Protein AF-0000000087147270 (afdb_homodimer)

Organism: NCBI:txid1816183

Sequence (218 aa):
MTDPDDALYERHAEFCKMFSNPKRLRILHLLKDGEYSVGEISDETGVSQPTVSQHLRKMRDQGVVTKRGAGLNNYYSIADERIIEGMNTMRDVLLDQMADDAAVSEQNGMTDPDDALYERHAEFCKMFSNPKRLRILHLLKDGEYSVGEISDETGVSQPTVSQHLRKMRDQGVVTKRGAGLNNYYSIADERIIEGMNTMRDVLLDQMADDAAVSEQNG

Secondary structure (DSSP, 8-state):
---THHHHHHHHHHHHHTTS-HHHHHHHHHHTT--EEHHHHHHHH---HHHHHHHHHHHHHTTSEEEEEETTEEEEEES-HHHHHHHHHHHHHHHHHHHHHHHHHHHH-/---THHHHHHHHHHHHHTTS-HHHHHHHHHHTT--EEHHHHHHHH---HHHHHHHHHHHHHTTSEEEEEETTEEEEEES-HHHHHHHHHHHHHHHHHHHHHHHHHHHH-

Foldseek 3Di:
DCPPVNVVVVLVVVLCVLCVDPLSVLLQVVQLVHKDFLVRSCVVRVPDSVVSVVSQVVCVVSQQKDWDDDVVTIIIHGRDVVSVVVSVVVVVVVVVVVVVVVVVVVVVD/DCPPVNVVVVLVVVLCVLCVDPLSVLLQVVQLVHKDFLVRSCVVRVPDSVVSVVSQVVCVVSQQKDWDDDVVTIIIHGRDVVSVVVSVVVVVVVVVVVVVVVVVVVVVD

Radius of gyration: 19.33 Å; Cα contacts (8 Å, |Δi|>4): 263; chains: 2; bounding box: 58×63×36 Å

InterPro domains:
  IPR001845 HTH ArsR-type DNA-binding domain [PF01022] (21-67)
  IPR001845 HTH ArsR-type DNA-binding domain [PR00778] (16-31)
  IPR001845 HTH ArsR-type DNA-binding domain [PR00778] (48-63)
  IPR001845 HTH ArsR-type DNA-binding domain [PR00778] (63-78)
  IPR001845 HTH ArsR-type DNA-binding domain [PS50987] (4-98)
  IPR001845 HTH ArsR-type DNA-binding domain [SM00418] (14-92)
  IPR011991 ArsR-like helix-turn-helix domain [cd00090] (17-92)
  IPR036388 Winged helix-like DNA-binding domain superfamily [G3DSA:1.10.10.10] (1-105)
  IPR036390 Winged helix DNA-binding domain superfamily [SSF46785] (8-104)
  IPR051081 HTH-type Metal-responsive Transcriptional Regulators [PTHR33154] (10-100)

Structure (mmCIF, N/CA/C/O backbone):
data_AF-0000000087147270-model_v1
#
loop_
_entity.id
_entity.type
_entity.pdbx_description
1 polymer 'ArsR family transcriptional regulator'
#
loop_
_atom_site.group_PDB
_atom_site.id
_atom_site.type_symbol
_atom_site.label_atom_id
_atom_site.label_alt_id
_atom_site.label_comp_id
_atom_site.label_asym_id
_atom_site.label_entity_id
_atom_site.label_seq_id
_atom_site.pdbx_PDB_ins_code
_atom_site.Cartn_x
_atom_site.Cartn_y
_atom_site.Cartn_z
_atom_site.occupancy
_atom_site.B_iso_or_equiv
_atom_site.auth_seq_id
_atom_site.auth_comp_id
_atom_site.auth_asym_id
_atom_site.auth_atom_id
_atom_site.pdbx_PDB_model_num
ATOM 1 N N . MET A 1 1 ? 24.797 13.461 1.926 1 34.78 1 MET A N 1
ATOM 2 C CA . MET A 1 1 ? 24.922 12.086 2.41 1 34.78 1 MET A CA 1
ATOM 3 C C . MET A 1 1 ? 23.578 11.359 2.322 1 34.78 1 MET A C 1
ATOM 5 O O . MET A 1 1 ? 22.578 11.82 2.879 1 34.78 1 MET A O 1
ATOM 9 N N . THR A 1 2 ? 23.203 10.672 1.289 1 45.47 2 THR A N 1
ATOM 10 C CA . THR A 1 2 ? 21.922 10.023 1.028 1 45.47 2 THR A CA 1
ATOM 11 C C . THR A 1 2 ? 21.5 9.164 2.215 1 45.47 2 THR A C 1
ATOM 13 O O . THR A 1 2 ? 22.266 8.305 2.662 1 45.47 2 THR A O 1
ATOM 16 N N . ASP A 1 3 ? 20.734 9.68 3.129 1 55.44 3 ASP A N 1
ATOM 17 C CA . ASP A 1 3 ? 20.297 8.992 4.344 1 55.44 3 ASP A CA 1
ATOM 18 C C . ASP A 1 3 ? 19.969 7.527 4.055 1 55.44 3 ASP A C 1
ATOM 20 O O . ASP A 1 3 ? 19.25 7.227 3.094 1 55.44 3 ASP A O 1
ATOM 24 N N . PRO A 1 4 ? 20.906 6.547 4.457 1 57.75 4 PRO A N 1
ATOM 25 C CA . PRO A 1 4 ? 20.656 5.117 4.301 1 57.75 4 PRO A CA 1
ATOM 26 C C . PRO A 1 4 ? 19.156 4.781 4.328 1 57.75 4 PRO A C 1
ATOM 28 O O . PRO A 1 4 ? 18.734 3.799 3.717 1 57.75 4 PRO A O 1
ATOM 31 N N . ASP A 1 5 ? 18.438 5.688 4.789 1 79.62 5 ASP A N 1
ATOM 32 C CA . ASP A 1 5 ? 16.984 5.531 4.895 1 79.62 5 ASP A CA 1
ATOM 33 C C . ASP A 1 5 ? 16.312 5.797 3.553 1 79.62 5 ASP A C 1
ATOM 35 O O . ASP A 1 5 ? 15.273 5.203 3.25 1 79.62 5 ASP A O 1
ATOM 39 N N . ASP A 1 6 ? 17.188 6.328 2.639 1 86.62 6 ASP A N 1
ATOM 40 C CA . ASP A 1 6 ? 16.578 6.684 1.359 1 86.62 6 ASP A CA 1
ATOM 41 C C . ASP A 1 6 ? 16.359 5.445 0.492 1 86.62 6 ASP A C 1
ATOM 43 O O . ASP A 1 6 ? 15.305 5.289 -0.123 1 86.62 6 ASP A O 1
ATOM 47 N N . ALA A 1 7 ? 17.375 4.598 0.453 1 90 7 ALA A N 1
ATOM 48 C CA . ALA A 1 7 ? 17.266 3.369 -0.328 1 90 7 ALA A CA 1
ATOM 49 C C . ALA A 1 7 ? 16.109 2.506 0.178 1 90 7 ALA A C 1
ATOM 51 O O . ALA A 1 7 ? 15.406 1.864 -0.612 1 90 7 ALA A O 1
ATOM 52 N N . LEU A 1 8 ? 15.961 2.492 1.42 1 92.81 8 LEU A N 1
ATOM 53 C CA . LEU A 1 8 ? 14.875 1.709 2.004 1 92.81 8 LEU A CA 1
ATOM 54 C C . LEU A 1 8 ? 13.516 2.275 1.602 1 92.81 8 LEU A C 1
ATOM 56 O O . LEU A 1 8 ? 12.602 1.521 1.271 1 92.81 8 LEU A O 1
ATOM 60 N N . TYR A 1 9 ? 13.43 3.598 1.574 1 94.44 9 TYR A N 1
ATOM 61 C CA . TYR A 1 9 ? 12.172 4.203 1.169 1 94.44 9 TYR A CA 1
ATOM 62 C C . TYR A 1 9 ? 11.875 3.922 -0.301 1 94.44 9 TYR A C 1
ATOM 64 O O . TYR A 1 9 ? 10.719 3.764 -0.691 1 94.44 9 TYR A O 1
ATOM 72 N N . GLU A 1 10 ? 12.922 3.893 -1.074 1 95.31 10 GLU A N 1
ATOM 73 C CA . GLU A 1 10 ? 12.75 3.57 -2.488 1 95.31 10 GLU A CA 1
ATOM 74 C C . GLU A 1 10 ? 12.219 2.152 -2.67 1 95.31 10 GLU A C 1
ATOM 76 O O . GLU A 1 10 ? 11.266 1.932 -3.426 1 95.31 10 GLU A O 1
ATOM 81 N N . ARG A 1 11 ? 12.773 1.255 -1.992 1 94.62 11 ARG A N 1
ATOM 82 C CA . ARG A 1 11 ? 12.336 -0.134 -2.082 1 94.62 11 ARG A CA 1
ATOM 83 C C . ARG A 1 11 ? 10.93 -0.302 -1.508 1 94.62 11 ARG A C 1
ATOM 85 O O . ARG A 1 11 ? 10.125 -1.062 -2.045 1 94.62 11 ARG A O 1
ATOM 92 N N . HIS A 1 12 ? 10.75 0.381 -0.418 1 96 12 HIS A N 1
ATOM 93 C CA . HIS A 1 12 ? 9.43 0.349 0.196 1 96 12 HIS A CA 1
ATOM 94 C C . HIS A 1 12 ? 8.359 0.861 -0.766 1 96 12 HIS A C 1
ATOM 96 O O . HIS A 1 12 ? 7.297 0.252 -0.901 1 96 12 HIS A O 1
ATOM 102 N N . ALA A 1 13 ? 8.633 1.947 -1.437 1 96.75 13 ALA A N 1
ATOM 103 C CA . ALA A 1 13 ? 7.699 2.516 -2.402 1 96.75 13 ALA A CA 1
ATOM 104 C C . ALA A 1 13 ? 7.445 1.55 -3.555 1 96.75 13 ALA A C 1
ATOM 106 O O . ALA A 1 13 ? 6.301 1.369 -3.98 1 96.75 13 ALA A O 1
ATOM 107 N N . GLU A 1 14 ? 8.492 0.955 -4.02 1 95.88 14 GLU A N 1
ATOM 108 C CA . GLU A 1 14 ? 8.367 -0.019 -5.098 1 95.88 14 GLU A CA 1
ATOM 109 C C . GLU A 1 14 ? 7.512 -1.209 -4.668 1 95.88 14 GLU A C 1
ATOM 111 O O . GLU A 1 14 ? 6.68 -1.693 -5.438 1 95.88 14 GLU A O 1
ATOM 116 N N . PHE A 1 15 ? 7.738 -1.657 -3.475 1 96.5 15 PHE A N 1
ATOM 117 C CA . PHE A 1 15 ? 6.949 -2.746 -2.912 1 96.5 15 PHE A CA 1
ATOM 118 C C . PHE A 1 15 ? 5.48 -2.359 -2.822 1 96.5 15 PHE A C 1
ATOM 120 O O . PHE A 1 15 ? 4.602 -3.135 -3.209 1 96.5 15 PHE A O 1
ATOM 127 N N . CYS A 1 16 ? 5.203 -1.157 -2.412 1 96.19 16 CYS A N 1
ATOM 128 C CA . CYS A 1 16 ? 3.834 -0.683 -2.246 1 96.19 16 CYS A CA 1
ATOM 129 C C . CYS A 1 16 ? 3.141 -0.532 -3.594 1 96.19 16 CYS A C 1
ATOM 131 O O . CYS A 1 16 ? 1.921 -0.677 -3.689 1 96.19 16 CYS A O 1
ATOM 133 N N . LYS A 1 17 ? 3.859 -0.322 -4.664 1 95.94 17 LYS A N 1
ATOM 134 C CA . LYS A 1 17 ? 3.285 -0.22 -6.004 1 95.94 17 LYS A CA 1
ATOM 135 C C . LYS A 1 17 ? 2.564 -1.509 -6.391 1 95.94 17 LYS A C 1
ATOM 137 O O . LYS A 1 17 ? 1.644 -1.488 -7.211 1 95.94 17 LYS A O 1
ATOM 142 N N . MET A 1 18 ? 2.928 -2.547 -5.805 1 96.12 18 MET A N 1
ATOM 143 C CA . MET A 1 18 ? 2.324 -3.838 -6.121 1 96.12 18 MET A CA 1
ATOM 144 C C . MET A 1 18 ? 0.851 -3.861 -5.727 1 96.12 18 MET A C 1
ATOM 146 O O . MET A 1 18 ? 0.089 -4.703 -6.207 1 96.12 18 MET A O 1
ATOM 150 N N . PHE A 1 19 ? 0.438 -2.893 -4.969 1 96.38 19 PHE A N 1
ATOM 151 C CA . PHE A 1 19 ? -0.922 -2.898 -4.441 1 96.38 19 PHE A CA 1
ATOM 152 C C . PHE A 1 19 ? -1.739 -1.76 -5.043 1 96.38 19 PHE A C 1
ATOM 154 O O . PHE A 1 19 ? -2.822 -1.438 -4.547 1 96.38 19 PHE A O 1
ATOM 161 N N . SER A 1 20 ? -1.21 -1.143 -6.086 1 97.06 20 SER A N 1
ATOM 162 C CA . SER A 1 20 ? -1.834 0.047 -6.652 1 97.06 20 SER A CA 1
ATOM 163 C C . SER A 1 20 ? -2.574 -0.282 -7.945 1 97.06 20 SER A C 1
ATOM 165 O O . SER A 1 20 ? -2.789 0.595 -8.789 1 97.06 20 SER A O 1
ATOM 167 N N . ASN A 1 21 ? -2.887 -1.502 -8.172 1 96.81 21 ASN A N 1
ATOM 168 C CA . ASN A 1 21 ? -3.615 -1.978 -9.336 1 96.81 21 ASN A CA 1
ATOM 169 C C . ASN A 1 21 ? -4.852 -2.781 -8.945 1 96.81 21 ASN A C 1
ATOM 171 O O . ASN A 1 21 ? -4.746 -3.756 -8.195 1 96.81 21 ASN A O 1
ATOM 175 N N . PRO A 1 22 ? -6.039 -2.326 -9.523 1 96.62 22 PRO A N 1
ATOM 176 C CA . PRO A 1 22 ? -7.27 -2.98 -9.078 1 96.62 22 PRO A CA 1
ATOM 177 C C . PRO A 1 22 ? -7.324 -4.457 -9.469 1 96.62 22 PRO A C 1
ATOM 179 O O . PRO A 1 22 ? -7.84 -5.277 -8.703 1 96.62 22 PRO A O 1
ATOM 182 N N . LYS A 1 23 ? -6.836 -4.805 -10.578 1 96.12 23 LYS A N 1
ATOM 183 C CA . LYS A 1 23 ? -6.836 -6.203 -10.992 1 96.12 23 LYS A CA 1
ATOM 184 C C . LYS A 1 23 ? -5.902 -7.035 -10.117 1 96.12 23 LYS A C 1
ATOM 186 O O . LYS A 1 23 ? -6.234 -8.164 -9.742 1 96.12 23 LYS A O 1
ATOM 191 N N . ARG A 1 24 ? -4.781 -6.492 -9.789 1 96.69 24 ARG A N 1
ATOM 192 C CA . ARG A 1 24 ? -3.848 -7.176 -8.906 1 96.69 24 ARG A CA 1
ATOM 193 C C . ARG A 1 24 ? -4.449 -7.363 -7.516 1 96.69 24 ARG A C 1
ATOM 195 O O . ARG A 1 24 ? -4.277 -8.414 -6.891 1 96.69 24 ARG A O 1
ATOM 202 N N . LEU A 1 25 ? -5.109 -6.336 -7.066 1 96.12 25 LEU A N 1
ATOM 203 C CA . LEU A 1 25 ? -5.762 -6.434 -5.766 1 96.12 25 LEU A CA 1
ATOM 204 C C . LEU A 1 25 ? -6.828 -7.523 -5.773 1 96.12 25 LEU A C 1
ATOM 206 O O . LEU A 1 25 ? -6.992 -8.242 -4.785 1 96.12 25 LEU A O 1
ATOM 210 N N . ARG A 1 26 ? -7.516 -7.637 -6.848 1 95.38 26 ARG A N 1
ATOM 211 C CA . ARG A 1 26 ? -8.523 -8.68 -6.988 1 95.38 26 ARG A CA 1
ATOM 212 C C . ARG A 1 26 ? -7.887 -10.07 -6.938 1 95.38 26 ARG A C 1
ATOM 214 O O . ARG A 1 26 ? -8.391 -10.969 -6.262 1 95.38 26 ARG A O 1
ATOM 221 N N . ILE A 1 27 ? -6.824 -10.203 -7.613 1 97.06 27 ILE A N 1
ATOM 222 C CA . ILE A 1 27 ? -6.086 -11.461 -7.629 1 97.06 27 ILE A CA 1
ATOM 223 C C . ILE A 1 27 ? -5.609 -11.797 -6.219 1 97.06 27 ILE A C 1
ATOM 225 O O . ILE A 1 27 ? -5.781 -12.93 -5.75 1 97.06 27 ILE A O 1
ATOM 229 N N . LEU A 1 28 ? -5.078 -10.852 -5.516 1 96.81 28 LEU A N 1
ATOM 230 C CA . LEU A 1 28 ? -4.566 -11.062 -4.168 1 96.81 28 LEU A CA 1
ATOM 231 C C . LEU A 1 28 ? -5.695 -11.414 -3.207 1 96.81 28 LEU A C 1
ATOM 233 O O . LEU A 1 28 ? -5.504 -12.219 -2.291 1 96.81 28 LEU A O 1
ATOM 237 N N . HIS A 1 29 ? -6.77 -10.773 -3.406 1 95 29 HIS A N 1
ATOM 238 C CA . HIS A 1 29 ? -7.926 -11.086 -2.578 1 95 29 HIS A CA 1
ATOM 239 C C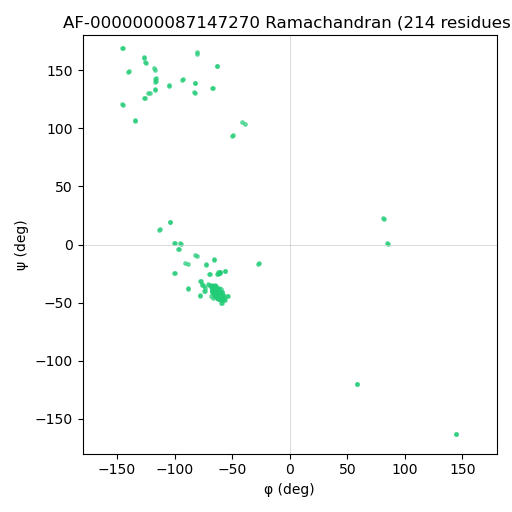 . HIS A 1 29 ? -8.312 -12.555 -2.709 1 95 29 HIS A C 1
ATOM 241 O O . HIS A 1 29 ? -8.648 -13.203 -1.715 1 95 29 HIS A O 1
ATOM 247 N N . LEU A 1 30 ? -8.305 -13.039 -3.887 1 96.25 30 LEU A N 1
ATOM 248 C CA . LEU A 1 30 ? -8.602 -14.453 -4.117 1 96.25 30 LEU A CA 1
ATOM 249 C C . LEU A 1 30 ? -7.57 -15.344 -3.441 1 96.25 30 LEU A C 1
ATOM 251 O O . LEU A 1 30 ? -7.922 -16.328 -2.799 1 96.25 30 LEU A O 1
ATOM 255 N N . LEU A 1 31 ? -6.344 -15.008 -3.49 1 97.5 31 LEU A N 1
ATOM 256 C CA . LEU A 1 31 ? -5.242 -15.836 -3.012 1 97.5 31 LEU A CA 1
ATOM 257 C C . LEU A 1 31 ? -5.219 -15.883 -1.487 1 97.5 31 LEU A C 1
ATOM 259 O O . LEU A 1 31 ? -4.543 -16.719 -0.897 1 97.5 31 LEU A O 1
ATOM 263 N N . LYS A 1 32 ? -5.906 -14.953 -0.852 1 95.25 32 LYS A N 1
ATOM 264 C CA . LYS A 1 32 ? -6.035 -15.016 0.602 1 95.25 32 LYS A CA 1
ATOM 265 C C . LYS A 1 32 ? -6.633 -16.34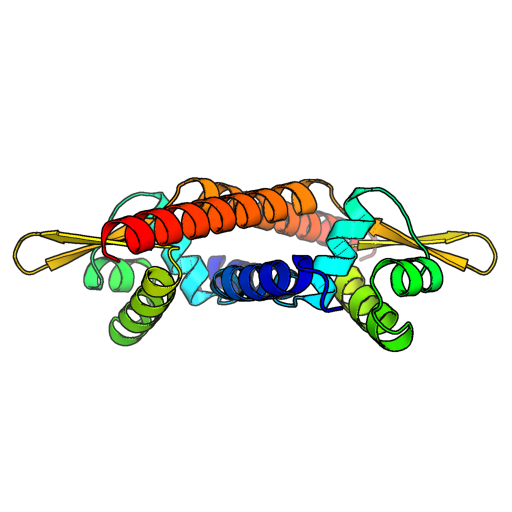4 1.044 1 95.25 32 LYS A C 1
ATOM 267 O O . LYS A 1 32 ? -6.375 -16.812 2.156 1 95.25 32 LYS A O 1
ATOM 272 N N . ASP A 1 33 ? -7.312 -16.969 0.182 1 94.81 33 ASP A N 1
ATOM 273 C CA . ASP A 1 33 ? -8.078 -18.156 0.524 1 94.81 33 ASP A CA 1
ATOM 274 C C . ASP A 1 33 ? -7.297 -19.422 0.197 1 94.81 33 ASP A C 1
ATOM 276 O O . ASP A 1 33 ? -7.781 -20.531 0.434 1 94.81 33 ASP A O 1
ATOM 280 N N . GLY A 1 34 ? -6.129 -19.297 -0.39 1 96.12 34 GLY A N 1
ATOM 281 C CA . GLY A 1 34 ? -5.32 -20.453 -0.704 1 96.12 34 GLY A CA 1
ATOM 282 C C . GLY A 1 34 ? -4.547 -20.312 -2 1 96.12 34 GLY A C 1
ATOM 283 O O . GLY A 1 34 ? -4.289 -19.203 -2.457 1 96.12 34 GLY A O 1
ATOM 284 N N . GLU A 1 35 ? -4.086 -21.484 -2.502 1 97.56 35 GLU A N 1
ATOM 285 C CA . GLU A 1 35 ? -3.307 -21.5 -3.734 1 97.56 35 GLU A CA 1
ATOM 286 C C . GLU A 1 35 ? -4.199 -21.734 -4.949 1 97.56 35 GLU A C 1
ATOM 288 O O . GLU A 1 35 ? -5.168 -22.5 -4.883 1 97.56 35 GLU A O 1
ATOM 293 N N . TYR A 1 36 ? -3.896 -21.062 -6.027 1 98.12 36 TYR A N 1
ATOM 294 C CA . TYR A 1 36 ? -4.641 -21.188 -7.277 1 98.12 36 TYR A CA 1
ATOM 295 C C . TYR A 1 36 ? -3.701 -21.188 -8.477 1 98.12 36 TYR A C 1
ATOM 297 O O . TYR A 1 36 ? -2.629 -20.578 -8.43 1 98.12 36 TYR A O 1
ATOM 305 N N . SER A 1 37 ? -4.168 -21.938 -9.531 1 98 37 SER A N 1
ATOM 306 C CA . SER A 1 37 ? -3.441 -21.875 -10.797 1 98 37 SER A CA 1
ATOM 307 C C . SER A 1 37 ? -3.822 -20.625 -11.594 1 98 37 SER A C 1
ATOM 309 O O . SER A 1 37 ? -4.816 -19.969 -11.281 1 98 37 SER A O 1
ATOM 311 N N . VAL A 1 38 ? -2.959 -20.328 -12.594 1 97.88 38 VAL A N 1
ATOM 312 C CA . VAL A 1 38 ? -3.238 -19.188 -13.453 1 97.88 38 VAL A CA 1
ATOM 313 C C . VAL A 1 38 ? -4.645 -19.312 -14.047 1 97.88 38 VAL A C 1
ATOM 315 O O . VAL A 1 38 ? -5.406 -18.344 -14.055 1 97.88 38 VAL A O 1
ATOM 318 N N . GLY A 1 39 ? -4.973 -20.5 -14.508 1 97.44 39 GLY A N 1
ATOM 319 C CA . GLY A 1 39 ? -6.293 -20.734 -15.07 1 97.44 39 GLY A CA 1
ATOM 320 C C . GLY A 1 39 ? -7.418 -20.531 -14.07 1 97.44 39 GLY A C 1
ATOM 321 O O . GLY A 1 39 ? -8.43 -19.906 -14.391 1 97.44 39 GLY A O 1
ATOM 322 N N . GLU A 1 40 ? -7.301 -21.047 -12.867 1 97.81 40 GLU A N 1
ATOM 323 C CA . GLU A 1 40 ? -8.289 -20.875 -11.812 1 97.81 40 GLU A CA 1
ATOM 324 C C . GLU A 1 40 ? -8.453 -19.406 -11.43 1 97.81 40 GLU A C 1
ATOM 326 O O . GLU A 1 40 ? -9.57 -18.922 -11.227 1 97.81 40 GLU A O 1
ATOM 331 N N . ILE A 1 41 ? -7.348 -18.688 -11.312 1 98.06 41 ILE A N 1
ATOM 332 C CA . ILE A 1 41 ? -7.383 -17.266 -10.984 1 98.06 41 ILE A CA 1
ATOM 333 C C . ILE A 1 41 ? -8.148 -16.516 -12.062 1 98.06 41 ILE A C 1
ATOM 335 O O . ILE A 1 41 ? -9.008 -15.68 -11.758 1 98.06 41 ILE A O 1
ATOM 339 N N . SER A 1 42 ? -7.816 -16.828 -13.297 1 97.94 42 SER A N 1
ATOM 340 C CA . SER A 1 42 ? -8.5 -16.172 -14.406 1 97.94 42 SER A CA 1
ATOM 341 C C . SER A 1 42 ? -10.008 -16.406 -14.344 1 97.94 42 SER A C 1
ATOM 343 O O . SER A 1 42 ? -10.797 -15.461 -14.445 1 97.94 42 SER A O 1
ATOM 345 N N . ASP A 1 43 ? -10.453 -17.594 -14.109 1 97.38 43 ASP A N 1
ATOM 346 C CA . ASP A 1 43 ? -11.867 -17.969 -14.047 1 97.38 43 ASP A CA 1
ATOM 347 C C . ASP A 1 43 ? -12.57 -17.25 -12.898 1 97.38 43 ASP A C 1
ATOM 349 O O . ASP A 1 43 ? -13.672 -16.734 -13.062 1 97.38 43 ASP A O 1
ATOM 353 N N . GLU A 1 44 ? -11.906 -17.219 -11.773 1 96.19 44 GLU A N 1
ATOM 354 C CA . GLU A 1 44 ? -12.531 -16.688 -10.562 1 96.19 44 GLU A CA 1
ATOM 355 C C . GLU A 1 44 ? -12.57 -15.172 -10.57 1 96.19 44 GLU A C 1
ATOM 357 O O . GLU A 1 44 ? -13.469 -14.562 -9.977 1 96.19 44 GLU A O 1
ATOM 362 N N . THR A 1 45 ? -11.625 -14.508 -11.172 1 95.31 45 THR A N 1
ATOM 363 C CA . THR A 1 45 ? -11.516 -13.055 -11.094 1 95.31 45 THR A CA 1
ATOM 364 C C . THR A 1 45 ? -12.086 -12.398 -12.352 1 95.31 45 THR A C 1
ATOM 366 O O . THR A 1 45 ? -12.367 -11.195 -12.359 1 95.31 45 THR A O 1
ATOM 369 N N . GLY A 1 46 ? -12.117 -13.117 -13.445 1 94.88 46 GLY A N 1
ATOM 370 C CA . GLY A 1 46 ? -12.539 -12.562 -14.719 1 94.88 46 GLY A CA 1
ATOM 371 C C . GLY A 1 46 ? -11.422 -11.859 -15.461 1 94.88 46 GLY A C 1
ATOM 372 O O . GLY A 1 46 ? -11.641 -11.281 -16.531 1 94.88 46 GLY A O 1
ATOM 373 N N . VAL A 1 47 ? -10.266 -11.844 -14.93 1 95.94 47 VAL A N 1
ATOM 374 C CA . VAL A 1 47 ? -9.094 -11.281 -15.586 1 95.94 47 VAL A CA 1
ATOM 375 C C . VAL A 1 47 ? -8.5 -12.312 -16.547 1 95.94 47 VAL A C 1
ATOM 377 O O . VAL A 1 47 ? -8.438 -13.508 -16.219 1 95.94 47 VAL A O 1
ATOM 380 N N . SER A 1 48 ? -8.086 -11.898 -17.703 1 97.44 48 SER A N 1
ATOM 381 C CA . SER A 1 48 ? -7.574 -12.828 -18.703 1 97.44 48 SER A CA 1
ATOM 382 C C . SER A 1 48 ? -6.309 -13.523 -18.203 1 97.44 48 SER A C 1
ATOM 384 O O . SER A 1 48 ? -5.555 -12.969 -17.406 1 97.44 48 SER A O 1
ATOM 386 N N . GLN A 1 49 ? -6.043 -14.75 -18.734 1 97.81 49 GLN A N 1
ATOM 387 C CA . GLN A 1 49 ? -4.898 -15.547 -18.297 1 97.81 49 GLN A CA 1
ATOM 388 C C . GLN A 1 49 ? -3.586 -14.836 -18.609 1 97.81 49 GLN A C 1
ATOM 390 O O . GLN A 1 49 ? -2.674 -14.812 -17.781 1 97.81 49 GLN A O 1
ATOM 395 N N . PRO A 1 50 ? -3.451 -14.258 -19.797 1 98.06 50 PRO A N 1
ATOM 396 C CA . PRO A 1 50 ? -2.197 -13.539 -20.047 1 98.06 50 PRO A CA 1
ATOM 397 C C . PRO A 1 50 ? -1.955 -12.414 -19.031 1 98.06 50 PRO A C 1
ATOM 399 O O . PRO A 1 50 ? -0.826 -12.227 -18.578 1 98.06 50 PRO A O 1
ATOM 402 N N . THR A 1 51 ? -2.979 -11.68 -18.672 1 97.81 51 THR A N 1
ATOM 403 C CA . THR A 1 51 ? -2.875 -10.586 -17.719 1 97.81 51 THR A CA 1
ATOM 404 C C . THR A 1 51 ? -2.566 -11.125 -16.312 1 97.81 51 THR A C 1
ATOM 406 O O . THR A 1 51 ? -1.714 -10.586 -15.609 1 97.81 51 THR A O 1
ATOM 409 N N . VAL A 1 52 ? -3.27 -12.156 -15.961 1 98.19 52 VAL A N 1
ATOM 410 C CA . VAL A 1 52 ? -3.01 -12.805 -14.688 1 98.19 52 VAL A CA 1
ATOM 411 C C . VAL A 1 52 ? -1.549 -13.242 -14.617 1 98.19 52 VAL A C 1
ATOM 413 O O . VAL A 1 52 ? -0.864 -12.984 -13.625 1 98.19 52 VAL A O 1
ATOM 416 N N . SER A 1 53 ? -1.099 -13.852 -15.633 1 98 53 SER A N 1
ATOM 417 C CA . SER A 1 53 ? 0.274 -14.352 -15.664 1 98 53 SER A CA 1
ATOM 418 C C . SER A 1 53 ? 1.275 -13.211 -15.508 1 98 53 SER A C 1
ATOM 420 O O . SER A 1 53 ? 2.256 -13.336 -14.766 1 98 53 SER A O 1
ATOM 422 N N . GLN A 1 54 ? 1.034 -12.172 -16.188 1 98.06 54 GLN A N 1
ATOM 423 C CA . GLN A 1 54 ? 1.914 -11.016 -16.109 1 98.06 54 GLN A CA 1
ATOM 424 C C . GLN A 1 54 ? 1.956 -10.445 -14.695 1 98.06 54 GLN A C 1
ATOM 426 O O . GLN A 1 54 ? 3.031 -10.164 -14.164 1 98.06 54 GLN A O 1
ATOM 431 N N . HIS A 1 55 ? 0.811 -10.289 -14.109 1 98.38 55 HIS A N 1
ATOM 432 C CA . HIS A 1 55 ? 0.743 -9.75 -12.758 1 98.38 55 HIS A CA 1
ATOM 433 C C . HIS A 1 55 ? 1.398 -10.695 -11.758 1 98.38 55 HIS A C 1
ATOM 435 O O . HIS A 1 55 ? 2.117 -10.258 -10.859 1 98.38 55 HIS A O 1
ATOM 441 N N . LEU A 1 56 ? 1.161 -11.961 -11.938 1 98.38 56 LEU A N 1
ATOM 442 C CA . LEU A 1 56 ? 1.748 -12.945 -11.031 1 98.38 56 LEU A CA 1
ATOM 443 C C . LEU A 1 56 ? 3.27 -12.938 -11.133 1 98.38 56 LEU A C 1
ATOM 445 O O . LEU A 1 56 ? 3.963 -13.07 -10.125 1 98.38 56 LEU A O 1
ATOM 449 N N . ARG A 1 57 ? 3.721 -12.852 -12.328 1 98 57 ARG A N 1
ATOM 450 C CA . ARG A 1 57 ? 5.168 -12.781 -12.5 1 98 57 ARG A CA 1
ATOM 451 C C . ARG A 1 57 ? 5.75 -11.578 -11.773 1 98 57 ARG A C 1
ATOM 453 O O . ARG A 1 57 ? 6.719 -11.703 -11.023 1 98 57 ARG A O 1
ATOM 460 N N . LYS A 1 58 ? 5.215 -10.422 -11.961 1 97.62 58 LYS A N 1
ATOM 461 C CA . LYS A 1 58 ? 5.68 -9.195 -11.32 1 97.62 58 LYS A CA 1
ATOM 462 C C . LYS A 1 58 ? 5.602 -9.305 -9.797 1 97.62 58 LYS A C 1
ATOM 464 O O . LYS A 1 58 ? 6.539 -8.93 -9.094 1 97.62 58 LYS A O 1
ATOM 469 N N . MET A 1 59 ? 4.496 -9.844 -9.312 1 98.06 59 MET A N 1
ATOM 470 C CA . MET A 1 59 ? 4.285 -9.977 -7.875 1 98.06 59 MET A CA 1
ATOM 471 C C . MET A 1 59 ? 5.238 -11 -7.277 1 98.06 59 MET A C 1
ATOM 473 O O . MET A 1 59 ? 5.699 -10.844 -6.145 1 98.06 59 MET A O 1
ATOM 477 N N . ARG A 1 60 ? 5.496 -12.031 -8.039 1 97.69 60 ARG A N 1
ATOM 478 C CA . ARG A 1 60 ? 6.453 -13.031 -7.574 1 97.69 60 ARG A CA 1
ATOM 479 C C . ARG A 1 60 ? 7.859 -12.445 -7.484 1 97.69 60 ARG A C 1
ATOM 481 O O . ARG A 1 60 ? 8.562 -12.656 -6.492 1 97.69 60 ARG A O 1
ATOM 488 N N . ASP A 1 61 ? 8.219 -11.648 -8.492 1 96.38 61 ASP A N 1
ATOM 489 C CA . ASP A 1 61 ? 9.539 -11.023 -8.531 1 96.38 61 ASP A CA 1
ATOM 490 C C . ASP A 1 61 ? 9.727 -10.07 -7.352 1 96.38 61 ASP A C 1
ATOM 492 O O . ASP A 1 61 ? 10.852 -9.875 -6.879 1 96.38 61 ASP A O 1
ATOM 496 N N . GLN A 1 62 ? 8.625 -9.57 -6.832 1 96.25 62 GLN A N 1
ATOM 497 C CA . GLN A 1 62 ? 8.688 -8.617 -5.727 1 96.25 62 GLN A CA 1
ATOM 498 C C . GLN A 1 62 ? 8.406 -9.305 -4.395 1 96.25 62 GLN A C 1
ATOM 500 O O . GLN A 1 62 ? 8.281 -8.641 -3.361 1 96.25 62 GLN A O 1
ATOM 505 N N . GLY A 1 63 ? 8.195 -10.547 -4.426 1 96.56 63 GLY A N 1
ATOM 506 C CA . GLY A 1 63 ? 8.047 -11.312 -3.197 1 96.56 63 GLY A CA 1
ATOM 507 C C . GLY A 1 63 ? 6.656 -11.227 -2.605 1 96.56 63 GLY A C 1
ATOM 508 O O . GLY A 1 63 ? 6.465 -11.461 -1.41 1 96.56 63 GLY A O 1
ATOM 509 N N . VAL A 1 64 ? 5.68 -10.914 -3.35 1 98 64 VAL A N 1
ATOM 510 C CA . VAL A 1 64 ? 4.309 -10.773 -2.875 1 98 64 VAL A CA 1
ATOM 511 C C . VAL A 1 64 ? 3.6 -12.125 -2.938 1 98 64 VAL A C 1
ATOM 513 O O . VAL A 1 64 ? 2.816 -12.469 -2.047 1 98 64 VAL A O 1
ATOM 516 N N . VAL A 1 65 ? 3.896 -12.883 -3.975 1 98.5 65 VAL A N 1
ATOM 517 C CA . VAL A 1 65 ? 3.352 -14.227 -4.105 1 98.5 65 VAL A CA 1
ATOM 518 C C . VAL A 1 65 ? 4.488 -15.227 -4.324 1 98.5 65 VAL A C 1
ATOM 520 O O . VAL A 1 65 ? 5.613 -14.836 -4.637 1 98.5 65 VAL A O 1
ATOM 523 N N . THR A 1 66 ? 4.18 -16.453 -4.074 1 97.75 66 THR A N 1
ATOM 524 C CA . THR A 1 66 ? 5.117 -17.531 -4.344 1 97.75 66 THR A CA 1
ATOM 525 C C . THR A 1 66 ? 4.48 -18.594 -5.238 1 97.75 66 THR A C 1
ATOM 527 O O . THR A 1 66 ? 3.254 -18.656 -5.355 1 97.75 66 THR A O 1
ATOM 530 N N . LYS A 1 67 ? 5.316 -19.281 -5.875 1 97.56 67 LYS A N 1
ATOM 531 C CA . LYS A 1 67 ? 4.906 -20.266 -6.863 1 97.56 67 LYS A CA 1
ATOM 532 C C . LYS A 1 67 ? 5.34 -21.672 -6.445 1 97.56 67 LYS A C 1
ATOM 534 O O . LYS A 1 67 ? 6.457 -21.875 -5.969 1 97.56 67 LYS A O 1
ATOM 539 N N . ARG A 1 68 ? 4.434 -22.609 -6.535 1 96.44 68 ARG A N 1
ATOM 540 C CA . ARG A 1 68 ? 4.723 -24.031 -6.324 1 96.44 68 ARG A CA 1
ATOM 541 C C . ARG A 1 68 ? 4.359 -24.844 -7.555 1 96.44 68 ARG A C 1
ATOM 543 O O . ARG A 1 68 ? 3.242 -24.75 -8.062 1 96.44 68 ARG A O 1
ATOM 550 N N . GLY A 1 69 ? 5.336 -25.672 -7.977 1 94.75 69 GLY A N 1
ATOM 551 C CA . GLY A 1 69 ? 5.062 -26.562 -9.086 1 94.75 69 GLY A CA 1
ATOM 552 C C . GLY A 1 69 ? 4.352 -27.844 -8.656 1 94.75 69 GLY A C 1
ATOM 553 O O . GLY A 1 69 ? 4.672 -28.406 -7.613 1 94.75 69 GLY A O 1
ATOM 554 N N . ALA A 1 70 ? 3.246 -28.141 -9.414 1 91.5 70 ALA A N 1
ATOM 555 C CA . ALA A 1 70 ? 2.543 -29.391 -9.203 1 91.5 70 ALA A CA 1
ATOM 556 C C . ALA A 1 70 ? 2.227 -30.078 -10.539 1 91.5 70 ALA A C 1
ATOM 558 O O . ALA A 1 70 ? 1.236 -29.734 -11.188 1 91.5 70 ALA A O 1
ATOM 559 N N . GLY A 1 71 ? 3.006 -31.141 -10.766 1 91.31 71 GLY A N 1
ATOM 560 C CA . GLY A 1 71 ? 2.848 -31.75 -12.07 1 91.31 71 GLY A CA 1
ATOM 561 C C . GLY A 1 71 ? 3.117 -30.797 -13.219 1 91.31 71 GLY A C 1
ATOM 562 O O . GLY A 1 71 ? 4.191 -30.203 -13.297 1 91.31 71 GLY A O 1
ATOM 563 N N . LEU A 1 72 ? 2.086 -30.578 -14.102 1 88.69 72 LEU A N 1
ATOM 564 C CA . LEU A 1 72 ? 2.217 -29.719 -15.266 1 88.69 72 LEU A CA 1
ATOM 565 C C . LEU A 1 72 ? 1.727 -28.312 -14.961 1 88.69 72 LEU A C 1
ATOM 567 O O . LEU A 1 72 ? 1.802 -27.422 -15.812 1 88.69 72 LEU A O 1
ATOM 571 N N . ASN A 1 73 ? 1.309 -28.203 -13.688 1 91.31 73 ASN A N 1
ATOM 572 C CA . ASN A 1 73 ? 0.715 -26.922 -13.344 1 91.31 73 ASN A CA 1
ATOM 573 C C . ASN A 1 73 ? 1.524 -26.188 -12.273 1 91.31 73 ASN A C 1
ATOM 575 O O . ASN A 1 73 ? 2.25 -26.828 -11.5 1 91.31 73 ASN A O 1
ATOM 579 N N . ASN A 1 74 ? 1.453 -24.828 -12.352 1 96 74 ASN A N 1
ATOM 580 C CA . ASN A 1 74 ? 1.974 -23.984 -11.281 1 96 74 ASN A CA 1
ATOM 581 C C . ASN A 1 74 ? 0.849 -23.391 -10.438 1 96 74 ASN A C 1
ATOM 583 O O . ASN A 1 74 ? -0.19 -22.984 -10.969 1 96 74 ASN A O 1
ATOM 587 N N . TYR A 1 75 ? 1.092 -23.422 -9.133 1 98.19 75 TYR A N 1
ATOM 588 C CA . TYR A 1 75 ? 0.135 -22.844 -8.195 1 98.19 75 TYR A CA 1
ATOM 589 C C . TYR A 1 75 ? 0.755 -21.672 -7.438 1 98.19 75 TYR A C 1
ATOM 591 O O . TYR A 1 75 ? 1.922 -21.734 -7.043 1 98.19 75 TYR A O 1
ATOM 599 N N . TYR A 1 76 ? -0.102 -20.656 -7.27 1 98.56 76 TYR A N 1
ATOM 600 C CA . TYR A 1 76 ? 0.371 -19.422 -6.633 1 98.56 76 TYR A CA 1
ATOM 601 C C . TYR A 1 76 ? -0.355 -19.188 -5.316 1 98.56 76 TYR A C 1
ATOM 603 O O . TYR A 1 76 ? -1.546 -19.469 -5.191 1 98.56 76 TYR A O 1
ATOM 611 N N . SER A 1 77 ? 0.375 -18.672 -4.348 1 98.44 77 SER A N 1
ATOM 612 C CA . SER A 1 77 ? -0.169 -18.281 -3.053 1 98.44 77 SER A CA 1
ATOM 613 C C . SER A 1 77 ? 0.544 -17.047 -2.5 1 98.44 77 SER A C 1
ATOM 615 O O . SER A 1 77 ? 1.557 -16.625 -3.053 1 98.44 77 SER A O 1
ATOM 617 N N . ILE A 1 78 ? -0.016 -16.5 -1.461 1 98.25 78 ILE A N 1
ATOM 618 C CA . ILE A 1 78 ? 0.595 -15.352 -0.817 1 98.25 78 ILE A CA 1
ATOM 619 C C . ILE A 1 78 ? 1.916 -15.758 -0.169 1 98.25 78 ILE A C 1
ATOM 621 O O . ILE A 1 78 ? 2 -16.797 0.484 1 98.25 78 ILE A O 1
ATOM 625 N N . ALA A 1 79 ? 2.941 -14.938 -0.374 1 97.44 79 ALA A N 1
ATOM 626 C CA . ALA A 1 79 ? 4.285 -15.281 0.079 1 97.44 79 ALA A CA 1
ATOM 627 C C . ALA A 1 79 ? 4.426 -15.086 1.586 1 97.44 79 ALA A C 1
ATOM 629 O O . ALA A 1 79 ? 5.203 -15.781 2.24 1 97.44 79 ALA A O 1
ATOM 630 N N . ASP A 1 80 ? 3.82 -14.172 2.123 1 97.19 80 ASP A N 1
ATOM 631 C CA . ASP A 1 80 ? 3.855 -13.773 3.529 1 97.19 80 ASP A CA 1
ATOM 632 C C . ASP A 1 80 ? 2.492 -13.266 3.99 1 97.19 80 ASP A C 1
ATOM 634 O O . ASP A 1 80 ? 1.998 -12.258 3.486 1 97.19 80 ASP A O 1
ATOM 638 N N . GLU A 1 81 ? 1.907 -13.883 4.969 1 96.12 81 GLU A N 1
ATOM 639 C CA . GLU A 1 81 ? 0.549 -13.578 5.41 1 96.12 81 GLU A CA 1
ATOM 640 C C . GLU A 1 81 ? 0.436 -12.133 5.887 1 96.12 81 GLU A C 1
ATOM 642 O O . GLU A 1 81 ? -0.652 -11.555 5.879 1 96.12 81 GLU A O 1
ATOM 647 N N . ARG A 1 82 ? 1.508 -11.578 6.297 1 97.25 82 ARG A N 1
ATOM 648 C CA . ARG A 1 82 ? 1.498 -10.195 6.746 1 97.25 82 ARG A CA 1
ATOM 649 C C . ARG A 1 82 ? 1.093 -9.25 5.613 1 97.25 82 ARG A C 1
ATOM 651 O O . ARG A 1 82 ? 0.625 -8.141 5.863 1 97.25 82 ARG A O 1
ATOM 658 N N . ILE A 1 83 ? 1.281 -9.672 4.402 1 97.38 83 ILE A N 1
ATOM 659 C CA . ILE A 1 83 ? 0.891 -8.883 3.242 1 97.38 83 ILE A CA 1
ATOM 660 C C . ILE A 1 83 ? -0.626 -8.711 3.219 1 97.38 83 ILE A C 1
ATOM 662 O O . ILE A 1 83 ? -1.13 -7.602 3.018 1 97.38 83 ILE A O 1
ATOM 666 N N . ILE A 1 84 ? -1.318 -9.781 3.482 1 94.88 84 ILE A N 1
ATOM 667 C CA . ILE A 1 84 ? -2.775 -9.734 3.529 1 94.88 84 ILE A CA 1
ATOM 668 C C . ILE A 1 84 ? -3.227 -8.844 4.684 1 94.88 84 ILE A C 1
ATOM 670 O O . ILE A 1 84 ? -4.176 -8.07 4.543 1 94.88 84 ILE A O 1
ATOM 674 N N . GLU A 1 85 ? -2.551 -8.977 5.742 1 95.12 85 GLU A N 1
ATOM 675 C CA . GLU A 1 85 ? -2.883 -8.156 6.906 1 95.12 85 GLU A CA 1
ATOM 676 C C . GLU A 1 85 ? -2.748 -6.668 6.594 1 95.12 85 GLU A C 1
ATOM 678 O O . GLU A 1 85 ? -3.629 -5.875 6.93 1 95.12 85 GLU A O 1
ATOM 683 N N . GLY A 1 86 ? -1.64 -6.328 5.973 1 95.56 86 GLY A N 1
ATOM 684 C CA . GLY A 1 86 ? -1.428 -4.941 5.59 1 95.56 86 GLY A CA 1
ATOM 685 C C . GLY A 1 86 ? -2.465 -4.43 4.609 1 95.56 86 GLY A C 1
ATOM 686 O O . GLY A 1 86 ? -3.029 -3.35 4.801 1 95.56 86 GLY A O 1
ATOM 687 N N . MET A 1 87 ? -2.805 -5.215 3.65 1 93.75 87 MET A N 1
ATOM 688 C CA . MET A 1 87 ? -3.793 -4.855 2.639 1 93.75 87 MET A CA 1
ATOM 689 C C . MET A 1 87 ? -5.172 -4.68 3.264 1 93.75 87 MET A C 1
ATOM 691 O O . MET A 1 87 ? -5.887 -3.727 2.941 1 93.75 87 MET A O 1
ATOM 695 N N . ASN A 1 88 ? -5.523 -5.594 4.121 1 93.56 88 ASN A N 1
ATOM 696 C CA . ASN A 1 88 ? -6.824 -5.531 4.773 1 93.56 88 ASN A CA 1
ATOM 697 C C . ASN A 1 88 ? -6.949 -4.301 5.668 1 93.56 88 ASN A C 1
ATOM 699 O O . ASN A 1 88 ? -8.016 -3.695 5.754 1 93.56 88 ASN A O 1
ATOM 703 N N . THR A 1 89 ? -5.867 -4.035 6.312 1 95.62 89 THR A N 1
ATOM 704 C CA . THR A 1 89 ? -5.879 -2.844 7.156 1 95.62 89 THR A CA 1
ATOM 705 C C . THR A 1 89 ? -6.168 -1.597 6.324 1 95.62 89 THR A C 1
ATOM 707 O O . THR A 1 89 ? -7.023 -0.786 6.691 1 95.62 89 THR A O 1
ATOM 710 N N . MET A 1 90 ? -5.539 -1.472 5.184 1 95.06 90 MET A N 1
ATOM 711 C CA . MET A 1 90 ? -5.742 -0.316 4.316 1 95.06 90 MET A CA 1
ATOM 712 C C . MET A 1 90 ? -7.156 -0.303 3.746 1 95.06 90 MET A C 1
ATOM 714 O O . MET A 1 90 ? -7.773 0.756 3.631 1 95.06 90 MET A O 1
ATOM 718 N N . ARG A 1 91 ? -7.617 -1.423 3.436 1 94.31 91 ARG A N 1
ATOM 719 C CA . ARG A 1 91 ? -8.977 -1.56 2.924 1 94.31 91 ARG A CA 1
ATOM 720 C C . ARG A 1 91 ? -10 -1.121 3.967 1 94.31 91 ARG A C 1
ATOM 722 O O . ARG A 1 91 ? -10.977 -0.439 3.641 1 94.31 91 ARG A O 1
ATOM 729 N N . ASP A 1 92 ? -9.742 -1.522 5.188 1 95.88 92 ASP A N 1
ATOM 730 C CA . ASP A 1 92 ? -10.656 -1.173 6.27 1 95.88 92 ASP A CA 1
ATOM 731 C C . ASP A 1 92 ? -10.711 0.339 6.477 1 95.88 92 ASP A C 1
ATOM 733 O O . ASP A 1 92 ? -11.781 0.901 6.719 1 95.88 92 ASP A O 1
ATOM 737 N N . VAL A 1 93 ? -9.555 0.949 6.426 1 96.44 93 VAL A N 1
ATOM 738 C CA . VAL A 1 93 ? -9.5 2.402 6.543 1 96.44 93 VAL A CA 1
ATOM 739 C C . VAL A 1 93 ? -10.352 3.041 5.445 1 96.44 93 VAL A C 1
ATOM 741 O O . VAL A 1 93 ? -11.164 3.928 5.719 1 96.44 93 VAL A O 1
ATOM 744 N N . LEU A 1 94 ? -10.18 2.605 4.266 1 95 94 LEU A N 1
ATOM 745 C CA . LEU A 1 94 ? -10.898 3.141 3.113 1 95 94 LEU A CA 1
ATOM 746 C C . LEU A 1 94 ? -12.406 2.965 3.279 1 95 94 LEU A C 1
ATOM 748 O O . LEU A 1 94 ? -13.172 3.891 3.02 1 95 94 LEU A O 1
ATOM 752 N N . LEU A 1 95 ? -12.805 1.795 3.734 1 94.12 95 LEU A N 1
ATOM 753 C CA . LEU A 1 95 ? -14.227 1.508 3.908 1 94.12 95 LEU A CA 1
ATOM 754 C C . LEU A 1 95 ? -14.844 2.432 4.953 1 94.12 95 LEU A C 1
ATOM 756 O O . LEU A 1 95 ? -15.969 2.902 4.785 1 94.12 95 LEU A O 1
ATOM 760 N N . ASP A 1 96 ? -14.094 2.67 5.973 1 95.62 96 ASP A N 1
ATOM 761 C CA . ASP A 1 96 ? -14.578 3.574 7.012 1 95.62 96 ASP A CA 1
ATOM 762 C C . ASP A 1 96 ? -14.703 5 6.484 1 95.62 96 ASP A C 1
ATOM 764 O O . ASP A 1 96 ? -15.664 5.707 6.805 1 95.62 96 ASP A O 1
ATOM 768 N N . GLN A 1 97 ? -13.781 5.383 5.699 1 93.75 97 GLN A N 1
ATOM 769 C CA . GLN A 1 97 ? -13.828 6.719 5.117 1 93.75 97 GLN A CA 1
ATOM 770 C C . GLN A 1 97 ? -15.031 6.871 4.184 1 93.75 97 GLN A C 1
ATOM 772 O O . GLN A 1 97 ? -15.703 7.902 4.195 1 93.75 97 GLN A O 1
ATOM 777 N N . MET A 1 98 ? -15.273 5.91 3.432 1 91.31 98 MET A N 1
ATOM 778 C CA . MET A 1 98 ? -16.391 5.941 2.5 1 91.31 98 MET A CA 1
ATOM 779 C C . MET A 1 98 ? -17.719 6 3.25 1 91.31 98 MET A C 1
ATOM 781 O O . MET A 1 98 ? -18.656 6.688 2.824 1 91.31 98 MET A O 1
ATOM 785 N N . ALA A 1 99 ? -17.781 5.254 4.309 1 90.69 99 ALA A N 1
ATOM 786 C CA . ALA A 1 99 ? -18.984 5.258 5.141 1 90.69 99 ALA A CA 1
ATOM 787 C C . ALA A 1 99 ? -19.203 6.629 5.766 1 90.69 99 ALA A C 1
ATOM 789 O O . ALA A 1 99 ? -20.344 7.109 5.824 1 90.69 99 ALA A O 1
ATOM 790 N N . ASP A 1 100 ? -18.156 7.223 6.203 1 89.75 100 ASP A N 1
ATOM 791 C CA . ASP A 1 100 ? -18.25 8.555 6.793 1 89.75 100 ASP A CA 1
ATOM 792 C C . ASP A 1 100 ? -18.703 9.586 5.762 1 89.75 100 ASP A C 1
ATOM 794 O O . ASP A 1 100 ? -19.5 10.461 6.066 1 89.75 100 ASP A O 1
ATOM 798 N N . ASP A 1 101 ? -18.172 9.445 4.566 1 86.12 101 ASP A N 1
ATOM 799 C CA . ASP A 1 101 ? -18.531 10.359 3.49 1 86.12 101 ASP A CA 1
ATOM 800 C C . ASP A 1 101 ? -20.016 10.242 3.137 1 86.12 101 ASP A C 1
ATOM 802 O O . ASP A 1 101 ? -20.688 11.242 2.883 1 86.12 101 ASP A O 1
ATOM 806 N N . ALA A 1 102 ? -20.469 9.016 3.141 1 83.56 102 ALA A N 1
ATOM 807 C CA . ALA A 1 102 ? -21.875 8.766 2.814 1 83.56 102 ALA A CA 1
ATOM 808 C C . ALA A 1 102 ? -22.797 9.344 3.881 1 83.56 102 ALA A C 1
ATOM 810 O O . ALA A 1 102 ? -23.844 9.891 3.562 1 83.56 102 ALA A O 1
ATOM 811 N N . ALA A 1 103 ? -22.359 9.234 5.102 1 85.81 103 ALA A N 1
ATOM 812 C CA . ALA A 1 103 ? -23.156 9.734 6.215 1 85.81 103 ALA A CA 1
ATOM 813 C C . ALA A 1 103 ? -23.25 11.258 6.188 1 85.81 103 ALA A C 1
ATOM 815 O O . ALA A 1 103 ? -24.297 11.828 6.48 1 85.81 103 ALA A O 1
ATOM 816 N N . VAL A 1 104 ? -22.266 11.789 5.816 1 83.25 104 VAL A N 1
ATOM 817 C CA . VAL A 1 104 ? -22.234 13.25 5.77 1 83.25 104 VAL A CA 1
ATOM 818 C C . VAL A 1 104 ? -23.062 13.75 4.586 1 83.25 104 VAL A C 1
ATOM 820 O O . VAL A 1 104 ? -23.766 14.758 4.691 1 83.25 104 VAL A O 1
ATOM 823 N N . SER A 1 105 ? -22.953 13.055 3.455 1 85.19 105 SER A N 1
ATOM 824 C CA . SER A 1 105 ? -23.719 13.43 2.268 1 85.19 105 SER A CA 1
ATOM 825 C C . SER A 1 105 ? -25.219 13.289 2.51 1 85.19 105 SER A C 1
ATOM 827 O O . SER A 1 105 ? -26 14.102 2.023 1 85.19 105 SER A O 1
ATOM 829 N N . GLU A 1 106 ? -25.578 12.336 3.244 1 83.81 106 GLU A N 1
ATOM 830 C CA . GLU A 1 106 ? -26.984 12.109 3.562 1 83.81 106 GLU A CA 1
ATOM 831 C C . GLU A 1 106 ? -27.516 13.195 4.492 1 83.81 106 GLU A C 1
ATOM 833 O O . GLU A 1 106 ? -28.703 13.555 4.422 1 83.81 106 GLU A O 1
ATOM 838 N N . GLN A 1 107 ? -26.609 13.578 5.312 1 81.56 107 GLN A N 1
ATOM 839 C CA . GLN A 1 107 ? -27.031 14.609 6.258 1 81.56 107 GLN A CA 1
ATOM 840 C C . GLN A 1 107 ? -27.172 15.961 5.566 1 81.56 107 GLN A C 1
ATOM 842 O O . GLN A 1 107 ? -28.031 16.75 5.922 1 81.56 107 GLN A O 1
ATOM 847 N N . ASN A 1 108 ? -26.266 16.219 4.629 1 78.69 108 ASN A N 1
ATOM 848 C CA . ASN A 1 108 ? -26.266 17.531 3.979 1 78.69 108 ASN A CA 1
ATOM 849 C C . ASN A 1 108 ? -27.188 17.547 2.762 1 78.69 108 ASN A C 1
ATOM 851 O O . ASN A 1 108 ? -27.312 18.578 2.094 1 78.69 108 ASN A O 1
ATOM 855 N N . GLY A 1 109 ? -27.609 16.312 2.191 1 63.78 109 GLY A N 1
ATOM 856 C CA . GLY A 1 109 ? -28.625 16.328 1.146 1 63.78 109 GLY A CA 1
ATOM 857 C C . GLY A 1 109 ? -30.047 16.188 1.681 1 63.78 109 GLY A C 1
ATOM 858 O O . GLY A 1 109 ? -30.234 15.836 2.848 1 63.78 109 GLY A O 1
ATOM 859 N N . MET B 1 1 ? -21.828 -7.676 -15.812 1 34.81 1 MET B N 1
ATOM 860 C CA . MET B 1 1 ? -22.234 -7.016 -14.578 1 34.81 1 MET B CA 1
ATOM 861 C C . MET B 1 1 ? -21.031 -6.629 -13.734 1 34.81 1 MET B C 1
ATOM 863 O O . MET B 1 1 ? -20.203 -7.477 -13.398 1 34.81 1 MET B O 1
ATOM 867 N N . THR B 1 2 ? -20.453 -5.5 -13.805 1 45.47 2 THR B N 1
ATOM 868 C CA . THR B 1 2 ? -19.25 -5.035 -13.125 1 45.47 2 THR B CA 1
ATOM 869 C C . THR B 1 2 ? -19.328 -5.32 -11.633 1 45.47 2 THR B C 1
ATOM 871 O O . THR B 1 2 ? -20.297 -4.938 -10.969 1 45.47 2 THR B O 1
ATOM 874 N N . ASP B 1 3 ? -18.797 -6.41 -11.172 1 55.31 3 ASP B N 1
ATOM 875 C CA . ASP B 1 3 ? -18.875 -6.848 -9.781 1 55.31 3 ASP B CA 1
ATOM 876 C C . ASP B 1 3 ? -18.688 -5.668 -8.828 1 55.31 3 ASP B C 1
ATOM 878 O O . ASP B 1 3 ? -17.781 -4.852 -9.008 1 55.31 3 ASP B O 1
ATOM 882 N N . PRO B 1 4 ? -19.844 -5.172 -8.172 1 57.66 4 PRO B N 1
ATOM 883 C CA . PRO B 1 4 ? -19.766 -4.105 -7.172 1 57.66 4 PRO B CA 1
ATOM 884 C C . PRO B 1 4 ? -18.406 -4.059 -6.465 1 57.66 4 PRO B C 1
ATOM 886 O O . PRO B 1 4 ? -17.969 -2.992 -6.023 1 57.66 4 PRO B O 1
ATOM 889 N N . ASP B 1 5 ? -17.719 -5.09 -6.609 1 79.44 5 ASP B N 1
ATOM 890 C CA . ASP B 1 5 ? -16.406 -5.227 -5.98 1 79.44 5 ASP B CA 1
ATOM 891 C C . ASP B 1 5 ? -15.328 -4.531 -6.809 1 79.44 5 ASP B C 1
ATOM 893 O O . ASP B 1 5 ? -14.336 -4.043 -6.258 1 79.44 5 ASP B O 1
ATOM 897 N N . ASP B 1 6 ? -15.812 -4.129 -8.023 1 86.69 6 ASP B N 1
ATOM 898 C CA . ASP B 1 6 ? -14.805 -3.531 -8.898 1 86.69 6 ASP B CA 1
ATOM 899 C C . ASP B 1 6 ? -14.5 -2.092 -8.484 1 86.69 6 ASP B C 1
ATOM 901 O O . ASP B 1 6 ? -13.336 -1.687 -8.438 1 86.69 6 ASP B O 1
ATOM 905 N N . ALA B 1 7 ? -15.562 -1.358 -8.188 1 89.81 7 ALA B N 1
ATOM 906 C CA . ALA B 1 7 ? -15.375 0.026 -7.762 1 89.81 7 ALA B CA 1
ATOM 907 C C . ALA B 1 7 ? -14.555 0.097 -6.48 1 89.81 7 ALA B C 1
ATOM 909 O O . ALA B 1 7 ? -13.734 1.007 -6.309 1 89.81 7 ALA B O 1
ATOM 910 N N . LEU B 1 8 ? -14.766 -0.802 -5.652 1 92.62 8 LEU B N 1
ATOM 911 C CA . LEU B 1 8 ? -14.016 -0.829 -4.402 1 92.62 8 LEU B CA 1
ATOM 912 C C . LEU B 1 8 ? -12.539 -1.106 -4.656 1 92.62 8 LEU B C 1
ATOM 914 O O . LEU B 1 8 ? -11.672 -0.477 -4.047 1 92.62 8 LEU B O 1
ATOM 918 N N . TYR B 1 9 ? -12.281 -2 -5.605 1 94.44 9 TYR B N 1
ATOM 919 C CA . TYR B 1 9 ? -10.891 -2.289 -5.918 1 94.44 9 TYR B CA 1
ATOM 920 C C . TYR B 1 9 ? -10.211 -1.082 -6.555 1 94.44 9 TYR B C 1
ATOM 922 O O . TYR B 1 9 ? -9.016 -0.847 -6.344 1 94.44 9 TYR B O 1
ATOM 930 N N . GLU B 1 10 ? -10.969 -0.369 -7.328 1 95.31 10 GLU B N 1
ATOM 931 C CA . GLU B 1 10 ? -10.43 0.843 -7.934 1 95.31 10 GLU B CA 1
ATOM 932 C C . GLU B 1 10 ? -10.055 1.874 -6.871 1 95.31 10 GLU B C 1
ATOM 934 O O . GLU B 1 10 ? -8.961 2.441 -6.906 1 95.31 10 GLU B O 1
ATOM 939 N N . ARG B 1 11 ? -10.898 2.078 -5.965 1 94.5 11 ARG B N 1
ATOM 940 C CA . ARG B 1 11 ? -10.641 3.033 -4.891 1 94.5 11 ARG B CA 1
ATOM 941 C C . ARG B 1 11 ? -9.5 2.551 -3.992 1 94.5 11 ARG B C 1
ATOM 943 O O . ARG B 1 11 ? -8.672 3.348 -3.551 1 94.5 11 ARG B O 1
ATOM 950 N N . HIS B 1 12 ? -9.57 1.275 -3.74 1 95.94 12 HIS B N 1
ATOM 951 C CA . HIS B 1 12 ? -8.508 0.679 -2.938 1 95.94 12 HIS B CA 1
ATOM 952 C C . HIS B 1 12 ? -7.148 0.878 -3.592 1 95.94 12 HIS B C 1
ATOM 954 O O . HIS B 1 12 ? -6.18 1.251 -2.924 1 95.94 12 HIS B O 1
ATOM 960 N N . ALA B 1 13 ? -7.059 0.659 -4.879 1 96.75 13 ALA B N 1
ATOM 961 C CA . ALA B 1 13 ? -5.812 0.842 -5.617 1 96.75 13 ALA B CA 1
ATOM 962 C C . ALA B 1 13 ? -5.355 2.297 -5.566 1 96.75 13 ALA B C 1
ATOM 964 O O . ALA B 1 13 ? -4.172 2.574 -5.359 1 96.75 13 ALA B O 1
ATOM 965 N N . GLU B 1 14 ? -6.281 3.174 -5.742 1 95.88 14 GLU B N 1
ATOM 966 C CA . GLU B 1 14 ? -5.961 4.598 -5.684 1 95.88 14 GLU B CA 1
ATOM 967 C C . GLU B 1 14 ? -5.441 4.988 -4.301 1 95.88 14 GLU B C 1
ATOM 969 O O . GLU B 1 14 ? -4.488 5.766 -4.188 1 95.88 14 GLU B O 1
ATOM 974 N N . PHE B 1 15 ? -6.074 4.465 -3.299 1 96.44 15 PHE B N 1
ATOM 975 C CA . PHE B 1 15 ? -5.641 4.699 -1.927 1 96.44 15 PHE B CA 1
ATOM 976 C C . PHE B 1 15 ? -4.227 4.176 -1.71 1 96.44 15 PHE B C 1
ATOM 978 O O . PHE B 1 15 ? -3.383 4.867 -1.133 1 96.44 15 PHE B O 1
ATOM 985 N N . CYS B 1 16 ? -3.928 3.027 -2.26 1 96.25 16 CYS B N 1
ATOM 986 C CA . CYS B 1 16 ? -2.621 2.402 -2.086 1 96.25 16 CYS B CA 1
ATOM 987 C C . CYS B 1 16 ? -1.545 3.172 -2.842 1 96.25 16 CYS B C 1
ATOM 989 O O . CYS B 1 16 ? -0.379 3.17 -2.443 1 96.25 16 CYS B O 1
ATOM 991 N N . LYS B 1 17 ? -1.884 3.893 -3.871 1 96.06 17 LYS B N 1
ATOM 992 C CA . LYS B 1 17 ? -0.931 4.711 -4.617 1 96.06 17 LYS B CA 1
ATOM 993 C C . LYS B 1 17 ? -0.302 5.77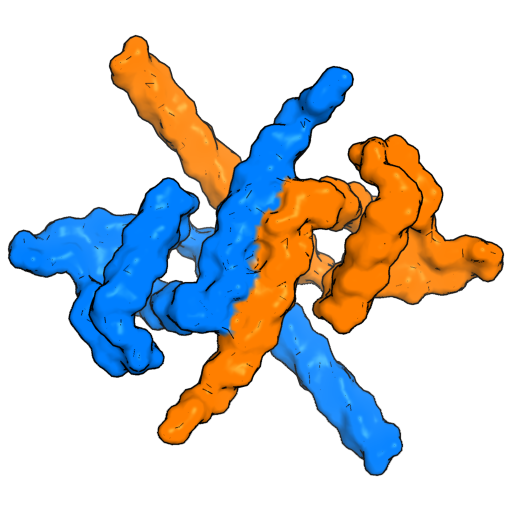7 -3.725 1 96.06 17 LYS B C 1
ATOM 995 O O . LYS B 1 17 ? 0.815 6.227 -3.982 1 96.06 17 LYS B O 1
ATOM 1000 N N . MET B 1 18 ? -0.96 6.113 -2.705 1 96.19 18 MET B N 1
ATOM 1001 C CA . MET B 1 18 ? -0.462 7.148 -1.801 1 96.19 18 MET B CA 1
ATOM 1002 C C . MET B 1 18 ? 0.81 6.688 -1.098 1 96.19 18 MET B C 1
ATOM 1004 O O . MET B 1 18 ? 1.568 7.508 -0.577 1 96.19 18 MET B O 1
ATOM 1008 N N . PHE B 1 19 ? 1.092 5.422 -1.192 1 96.44 19 PHE B N 1
ATOM 1009 C CA . PHE B 1 19 ? 2.221 4.871 -0.452 1 96.44 19 PHE B CA 1
ATOM 1010 C C . PHE B 1 19 ? 3.32 4.414 -1.403 1 96.44 19 PHE B C 1
ATOM 1012 O O . PHE B 1 19 ? 4.242 3.705 -0.998 1 96.44 19 PHE B O 1
ATOM 1019 N N . SER B 1 20 ? 3.215 4.828 -2.654 1 97.06 20 SER B N 1
ATOM 1020 C CA . SER B 1 20 ? 4.133 4.344 -3.682 1 97.06 20 SER B CA 1
ATOM 1021 C C . SER B 1 20 ? 5.172 5.402 -4.039 1 97.06 20 SER B C 1
ATOM 1023 O O . SER B 1 20 ? 5.727 5.383 -5.141 1 97.06 20 SER B O 1
ATOM 1025 N N . ASN B 1 21 ? 5.379 6.344 -3.209 1 96.88 21 ASN B N 1
ATOM 1026 C CA . ASN B 1 21 ? 6.352 7.414 -3.389 1 96.88 21 ASN B CA 1
ATOM 1027 C C . ASN B 1 21 ? 7.297 7.523 -2.193 1 96.88 21 ASN B C 1
ATOM 1029 O O . ASN B 1 21 ? 6.848 7.672 -1.055 1 96.88 21 ASN B O 1
ATOM 1033 N N . PRO B 1 22 ? 8.648 7.465 -2.545 1 96.62 22 PRO B N 1
ATOM 1034 C CA . PRO B 1 22 ? 9.594 7.434 -1.429 1 96.62 22 PRO B CA 1
ATOM 1035 C C . PRO B 1 22 ? 9.57 8.711 -0.596 1 96.62 22 PRO B C 1
ATOM 1037 O O . PRO B 1 22 ? 9.727 8.656 0.626 1 96.62 22 PRO B O 1
ATOM 1040 N N . LYS B 1 23 ? 9.398 9.82 -1.172 1 96.12 23 LYS B N 1
ATOM 1041 C CA . LYS B 1 23 ? 9.336 11.07 -0.427 1 96.12 23 LYS B CA 1
ATOM 1042 C C . LYS B 1 23 ? 8.086 11.133 0.444 1 96.12 23 LYS B C 1
ATOM 1044 O O . LYS B 1 23 ? 8.141 11.594 1.587 1 96.12 23 LYS B O 1
ATOM 1049 N N . ARG B 1 24 ? 7.004 10.672 -0.089 1 96.75 24 ARG B N 1
ATOM 1050 C CA . ARG B 1 24 ? 5.77 10.633 0.685 1 96.75 24 ARG B CA 1
ATOM 1051 C C . ARG B 1 24 ? 5.898 9.68 1.87 1 96.75 24 ARG B C 1
ATOM 1053 O O . ARG B 1 24 ? 5.406 9.969 2.963 1 96.75 24 ARG B O 1
ATOM 1060 N N . LEU B 1 25 ? 6.527 8.578 1.603 1 96.19 25 LEU B N 1
ATOM 1061 C CA . LEU B 1 25 ? 6.746 7.621 2.686 1 96.19 25 LEU B CA 1
ATOM 1062 C C . LEU B 1 25 ? 7.613 8.234 3.781 1 96.19 25 LEU B C 1
ATOM 1064 O O . LEU B 1 25 ? 7.379 7.992 4.969 1 96.19 25 LEU B O 1
ATOM 1068 N N . ARG B 1 26 ? 8.57 8.984 3.395 1 95.44 26 ARG B N 1
ATOM 1069 C CA . ARG B 1 26 ? 9.422 9.672 4.355 1 95.44 26 ARG B CA 1
ATOM 1070 C C . ARG B 1 26 ? 8.625 10.664 5.191 1 95.44 26 ARG B C 1
ATOM 1072 O O . ARG B 1 26 ? 8.789 10.727 6.41 1 95.44 26 ARG B O 1
ATOM 1079 N N . ILE B 1 27 ? 7.809 11.375 4.555 1 97.06 27 ILE B N 1
ATOM 1080 C CA . ILE B 1 27 ? 6.953 12.344 5.23 1 97.06 27 ILE B CA 1
ATOM 1081 C C . ILE B 1 27 ? 6.039 11.625 6.219 1 97.06 27 ILE B C 1
ATOM 1083 O O . ILE B 1 27 ? 5.918 12.031 7.375 1 97.06 27 ILE B O 1
ATOM 1087 N N . LEU B 1 28 ? 5.453 10.547 5.816 1 96.88 28 LEU B N 1
ATOM 1088 C CA . LEU B 1 28 ? 4.539 9.789 6.668 1 96.88 28 LEU B CA 1
ATOM 1089 C C . LEU B 1 28 ? 5.273 9.195 7.859 1 96.88 28 LEU B C 1
ATOM 1091 O O . LEU B 1 28 ? 4.719 9.109 8.961 1 96.88 28 LEU B O 1
ATOM 1095 N N . HIS B 1 29 ? 6.426 8.758 7.59 1 95.06 29 HIS B N 1
ATOM 1096 C CA . HIS B 1 29 ? 7.234 8.227 8.68 1 95.06 29 HIS B CA 1
ATOM 1097 C C . HIS B 1 29 ? 7.445 9.273 9.773 1 95.06 29 HIS B C 1
ATOM 1099 O O . HIS B 1 29 ? 7.379 8.961 10.961 1 95.06 29 HIS B O 1
ATOM 1105 N N . LEU B 1 30 ? 7.723 10.453 9.383 1 96.25 30 LEU B N 1
ATOM 1106 C CA . LEU B 1 30 ? 7.887 11.547 10.336 1 96.25 30 LEU B CA 1
ATOM 1107 C C . LEU B 1 30 ? 6.59 11.805 11.094 1 96.25 30 LEU B C 1
ATOM 1109 O O . LEU B 1 30 ? 6.605 11.977 12.312 1 96.25 30 LEU B O 1
ATOM 1113 N N . LEU B 1 31 ? 5.492 11.758 10.445 1 97.5 31 LEU B N 1
ATOM 1114 C CA . LEU B 1 31 ? 4.199 12.125 11.016 1 97.5 31 LEU B CA 1
ATOM 1115 C C . LEU B 1 31 ? 3.723 11.062 12.008 1 97.5 31 LEU B C 1
ATOM 1117 O O . LEU B 1 31 ? 2.797 11.305 12.781 1 97.5 31 LEU B O 1
ATOM 1121 N N . LYS B 1 32 ? 4.297 9.898 11.945 1 95.31 32 LYS B N 1
ATOM 1122 C CA . LYS B 1 32 ? 3.984 8.883 12.945 1 95.31 32 LYS B CA 1
ATOM 1123 C C . LYS B 1 32 ? 4.246 9.398 14.352 1 95.31 32 LYS B C 1
ATOM 1125 O O . LYS B 1 32 ? 3.611 8.953 15.312 1 95.31 32 LYS B O 1
ATOM 1130 N N . ASP B 1 33 ? 5.062 10.344 14.461 1 94.88 33 ASP B N 1
ATOM 1131 C CA . ASP B 1 33 ? 5.531 10.812 15.758 1 94.88 33 ASP B CA 1
ATOM 1132 C C . ASP B 1 33 ? 4.715 12.016 16.234 1 94.88 33 ASP B C 1
ATOM 1134 O O . ASP B 1 33 ? 4.941 12.531 17.328 1 94.88 33 ASP B O 1
ATOM 1138 N N . GLY B 1 34 ? 3.805 12.492 15.406 1 96.12 34 GLY B N 1
ATOM 1139 C CA . GLY B 1 34 ? 2.973 13.617 15.805 1 96.12 34 GLY B CA 1
ATOM 1140 C C . GLY B 1 34 ? 2.646 14.555 14.656 1 96.12 34 GLY B C 1
ATOM 1141 O O . GLY B 1 34 ? 2.689 14.156 13.492 1 96.12 34 GLY B O 1
ATOM 1142 N N . GLU B 1 35 ? 2.193 15.773 15.047 1 97.5 35 GLU B N 1
ATOM 1143 C CA . GLU B 1 35 ? 1.818 16.766 14.047 1 97.5 35 GLU B CA 1
ATOM 1144 C C . GLU B 1 35 ? 2.992 17.688 13.711 1 97.5 35 GLU B C 1
ATOM 1146 O O . GLU B 1 35 ? 3.785 18.031 14.586 1 97.5 35 GLU B O 1
ATOM 1151 N N . TYR B 1 36 ? 3.115 18.062 12.477 1 98.12 36 TYR B N 1
ATOM 1152 C CA . TYR B 1 36 ? 4.176 18.938 12 1 98.12 36 TYR B CA 1
ATOM 1153 C C . TYR B 1 36 ? 3.643 19.922 10.961 1 98.12 36 TYR B C 1
ATOM 1155 O O . TYR B 1 36 ? 2.699 19.609 10.234 1 98.12 36 TYR B O 1
ATOM 1163 N N . SER B 1 37 ? 4.297 21.125 10.984 1 98 37 SER B N 1
ATOM 1164 C CA . SER B 1 37 ? 3.99 22.078 9.922 1 98 37 SER B CA 1
ATOM 1165 C C . SER B 1 37 ? 4.75 21.75 8.648 1 98 37 SER B C 1
ATOM 1167 O O . SER B 1 37 ? 5.684 20.953 8.656 1 98 37 SER B O 1
ATOM 1169 N N . VAL B 1 38 ? 4.285 22.391 7.527 1 97.81 38 VAL B N 1
ATOM 1170 C CA . VAL B 1 38 ? 4.961 22.188 6.25 1 97.81 38 VAL B CA 1
ATOM 1171 C C . VAL B 1 38 ? 6.445 22.516 6.387 1 97.81 38 VAL B C 1
ATOM 1173 O O . VAL B 1 38 ? 7.301 21.766 5.914 1 97.81 38 VAL B O 1
ATOM 1176 N N . GLY B 1 39 ? 6.734 23.609 7.051 1 97.38 39 GLY B N 1
ATOM 1177 C CA . GLY B 1 39 ? 8.117 24.016 7.262 1 97.38 39 GLY B CA 1
ATOM 1178 C C . GLY B 1 39 ? 8.914 23 8.07 1 97.38 39 GLY B C 1
ATOM 1179 O O . GLY B 1 39 ? 10.047 22.672 7.723 1 97.38 39 GLY B O 1
ATOM 1180 N N . GLU B 1 40 ? 8.375 22.516 9.164 1 97.81 40 GLU B N 1
ATOM 1181 C CA . GLU B 1 40 ? 9.023 21.5 10 1 97.81 40 GLU B CA 1
ATOM 1182 C C . GLU B 1 40 ? 9.258 20.203 9.234 1 97.81 40 GLU B C 1
ATOM 1184 O O . GLU B 1 40 ? 10.312 19.594 9.359 1 97.81 40 GLU B O 1
ATOM 1189 N N . ILE B 1 41 ? 8.273 19.781 8.469 1 98 41 ILE B N 1
ATOM 1190 C CA . ILE B 1 41 ? 8.398 18.578 7.668 1 98 41 ILE B CA 1
ATOM 1191 C C . ILE B 1 41 ? 9.547 18.734 6.672 1 98 41 ILE B C 1
ATOM 1193 O O . ILE B 1 41 ? 10.383 17.828 6.531 1 98 41 ILE B O 1
ATOM 1197 N N . SER B 1 42 ? 9.547 19.859 6.02 1 98 42 SER B N 1
ATOM 1198 C CA . SER B 1 42 ? 10.617 20.125 5.059 1 98 42 SER B CA 1
ATOM 1199 C C . SER B 1 42 ? 11.992 20.047 5.719 1 98 42 SER B C 1
ATOM 1201 O O . SER B 1 42 ? 12.891 19.375 5.211 1 98 42 SER B O 1
ATOM 1203 N N . ASP B 1 43 ? 12.172 20.641 6.852 1 97.44 43 ASP B N 1
ATOM 1204 C CA . ASP B 1 43 ? 13.438 20.672 7.578 1 97.44 43 ASP B CA 1
ATOM 1205 C C . ASP B 1 43 ? 13.859 19.266 8 1 97.44 43 ASP B C 1
ATOM 1207 O O . ASP B 1 43 ? 15.023 18.891 7.852 1 97.44 43 ASP B O 1
ATOM 1211 N N . GLU B 1 44 ? 12.914 18.516 8.477 1 96.25 44 GLU B N 1
ATOM 1212 C CA . GLU B 1 44 ? 13.211 17.203 9.055 1 96.25 44 GLU B CA 1
ATOM 1213 C C . GLU B 1 44 ? 13.453 16.156 7.973 1 96.25 44 GLU B C 1
ATOM 1215 O O . GLU B 1 44 ? 14.211 15.211 8.18 1 96.25 44 GLU B O 1
ATOM 1220 N N . THR B 1 45 ? 12.828 16.25 6.824 1 95.31 45 THR B N 1
ATOM 1221 C CA . THR B 1 45 ? 12.898 15.219 5.801 1 95.31 45 THR B CA 1
ATOM 1222 C C . THR B 1 45 ? 13.891 15.602 4.711 1 95.31 45 THR B C 1
ATOM 1224 O O . THR B 1 45 ? 14.32 14.75 3.926 1 95.31 45 THR B O 1
ATOM 1227 N N . GLY B 1 46 ? 14.141 16.875 4.547 1 95 46 GLY B N 1
ATOM 1228 C CA . GLY B 1 46 ? 14.992 17.359 3.469 1 95 46 GLY B CA 1
ATOM 1229 C C . GLY B 1 46 ? 14.242 17.562 2.162 1 95 46 GLY B C 1
ATOM 1230 O O . GLY B 1 46 ? 14.852 17.891 1.141 1 95 46 GLY B O 1
ATOM 1231 N N . VAL B 1 47 ? 13 17.312 2.148 1 96.06 47 VAL B N 1
ATOM 1232 C CA . VAL B 1 47 ? 12.164 17.562 0.979 1 96.06 47 VAL B CA 1
ATOM 1233 C C . VAL B 1 47 ? 11.75 19.031 0.935 1 96.06 47 VAL B C 1
ATOM 1235 O O . VAL B 1 47 ? 11.43 19.625 1.968 1 96.06 47 VAL B O 1
ATOM 1238 N N . SER B 1 48 ? 11.758 19.625 -0.211 1 97.38 48 SER B N 1
ATOM 1239 C CA . SER B 1 48 ? 11.445 21.047 -0.326 1 97.38 48 SER B CA 1
ATOM 1240 C C . SER B 1 48 ? 10.016 21.328 0.109 1 97.38 48 SER B C 1
ATOM 1242 O O . SER B 1 48 ? 9.133 20.484 -0.021 1 97.38 48 SER B O 1
ATOM 1244 N N . GLN B 1 49 ? 9.758 22.578 0.581 1 97.75 49 GLN B N 1
ATOM 1245 C CA . GLN B 1 49 ? 8.438 22.953 1.082 1 97.75 49 GLN B CA 1
ATOM 1246 C C . GLN B 1 49 ? 7.383 22.859 -0.016 1 97.75 49 GLN B C 1
ATOM 1248 O O . GLN B 1 49 ? 6.277 22.375 0.218 1 97.75 49 GLN B O 1
ATOM 1253 N N . PRO B 1 50 ? 7.688 23.344 -1.219 1 98 50 PRO B N 1
ATOM 1254 C CA . PRO B 1 50 ? 6.664 23.188 -2.26 1 98 50 PRO B CA 1
ATOM 1255 C C . PRO B 1 50 ? 6.289 21.734 -2.506 1 98 50 PRO B C 1
ATOM 1257 O O .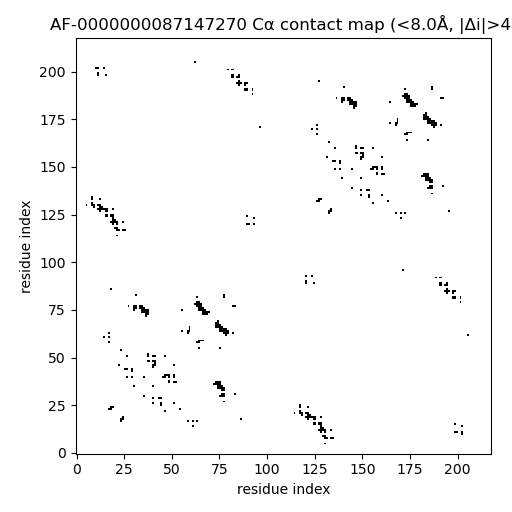 PRO B 1 50 ? 5.109 21.422 -2.689 1 98 50 PRO B O 1
ATOM 1260 N N . THR B 1 51 ? 7.242 20.844 -2.514 1 97.81 51 THR B N 1
ATOM 1261 C CA . THR B 1 51 ? 7.008 19.422 -2.721 1 97.81 51 THR B CA 1
ATOM 1262 C C . THR B 1 51 ? 6.23 18.828 -1.55 1 97.81 51 THR B C 1
ATOM 1264 O O . THR B 1 51 ? 5.289 18.062 -1.75 1 97.81 51 THR B O 1
ATOM 1267 N N . VAL B 1 52 ? 6.66 19.172 -0.38 1 98.19 52 VAL B N 1
ATOM 1268 C CA . VAL B 1 52 ? 5.949 18.734 0.818 1 98.19 52 VAL B CA 1
ATOM 1269 C C . VAL B 1 52 ? 4.488 19.172 0.741 1 98.19 52 VAL B C 1
ATO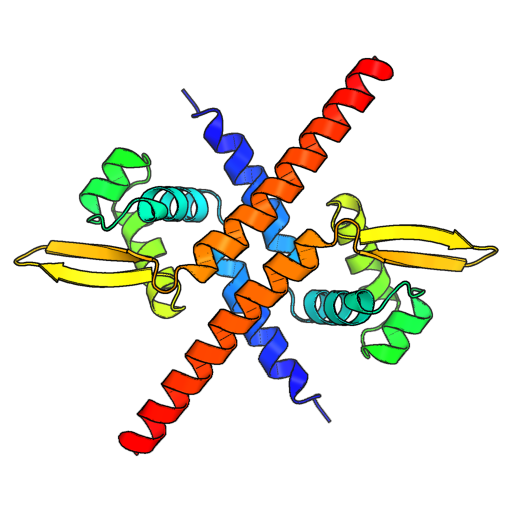M 1271 O O . VAL B 1 52 ? 3.582 18.375 0.976 1 98.19 52 VAL B O 1
ATOM 1274 N N . SER B 1 53 ? 4.281 20.375 0.418 1 98 53 SER B N 1
ATOM 1275 C CA . SER B 1 53 ? 2.926 20.922 0.346 1 98 53 SER B CA 1
ATOM 1276 C C . SER B 1 53 ? 2.082 20.156 -0.67 1 98 53 SER B C 1
ATOM 1278 O O . SER B 1 53 ? 0.919 19.844 -0.408 1 98 53 SER B O 1
ATOM 1280 N N . GLN B 1 54 ? 2.656 19.922 -1.785 1 98.06 54 GLN B N 1
ATOM 1281 C CA . GLN B 1 54 ? 1.955 19.172 -2.83 1 98.06 54 GLN B CA 1
ATOM 1282 C C . GLN B 1 54 ? 1.571 17.781 -2.355 1 98.06 54 GLN B C 1
ATOM 1284 O O . GLN B 1 54 ? 0.436 17.344 -2.551 1 98.06 54 GLN B O 1
ATOM 1289 N N . HIS B 1 55 ? 2.492 17.094 -1.764 1 98.38 55 HIS B N 1
ATOM 1290 C CA . HIS B 1 55 ? 2.227 15.75 -1.271 1 98.38 55 HIS B CA 1
ATOM 1291 C C . HIS B 1 55 ? 1.183 15.766 -0.159 1 98.38 55 HIS B C 1
ATOM 1293 O O . HIS B 1 55 ? 0.293 14.914 -0.125 1 98.38 55 HIS B O 1
ATOM 1299 N N . LEU B 1 56 ? 1.305 16.719 0.71 1 98.38 56 LEU B N 1
ATOM 1300 C CA . LEU B 1 56 ? 0.352 16.828 1.811 1 98.38 56 LEU B CA 1
ATOM 1301 C C . LEU B 1 56 ? -1.056 17.094 1.288 1 98.38 56 LEU B C 1
ATOM 1303 O O . LEU B 1 56 ? -2.029 16.547 1.812 1 98.38 56 LEU B O 1
ATOM 1307 N N . ARG B 1 57 ? -1.123 17.953 0.339 1 97.94 57 ARG B N 1
ATOM 1308 C CA . ARG B 1 57 ? -2.434 18.219 -0.245 1 97.94 57 ARG B CA 1
ATOM 1309 C C . ARG B 1 57 ? -3.037 16.938 -0.833 1 97.94 57 ARG B C 1
ATOM 1311 O O . ARG B 1 57 ? -4.191 16.609 -0.559 1 97.94 57 ARG B O 1
ATOM 1318 N N . LYS B 1 58 ? -2.326 16.219 -1.623 1 97.69 58 LYS B N 1
ATOM 1319 C CA . LYS B 1 58 ? -2.789 14.984 -2.238 1 97.69 58 LYS B CA 1
ATOM 1320 C C . LYS B 1 58 ? -3.182 13.953 -1.178 1 97.69 58 LYS B C 1
ATOM 1322 O O . LYS B 1 58 ? -4.23 13.312 -1.284 1 97.69 58 LYS B O 1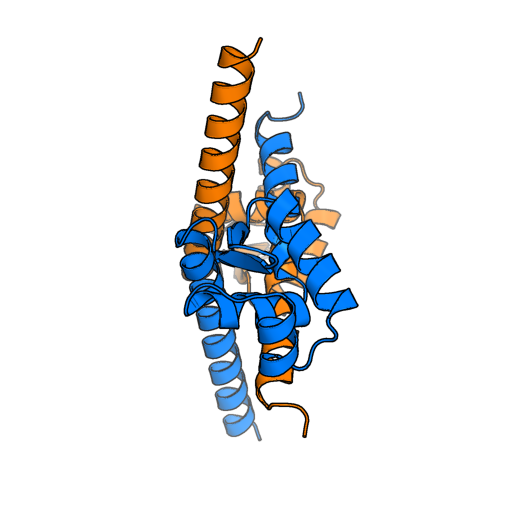
ATOM 1327 N N . MET B 1 59 ? -2.35 13.828 -0.158 1 98.06 59 MET B N 1
ATOM 1328 C CA . MET B 1 59 ? -2.594 12.852 0.905 1 98.06 59 MET B CA 1
ATOM 1329 C C . MET B 1 59 ? -3.811 13.25 1.734 1 98.06 59 MET B C 1
ATOM 1331 O O . MET B 1 59 ? -4.562 12.391 2.193 1 98.06 59 MET B O 1
ATOM 1335 N N . ARG B 1 60 ? -3.963 14.539 1.928 1 97.69 60 ARG B N 1
ATOM 1336 C CA . ARG B 1 60 ? -5.137 15.016 2.652 1 97.69 60 ARG B CA 1
ATOM 1337 C C . ARG B 1 60 ? -6.414 14.727 1.87 1 97.69 60 ARG B C 1
ATOM 1339 O O . ARG B 1 60 ? -7.402 14.25 2.436 1 97.69 60 ARG B O 1
ATOM 1346 N N . ASP B 1 61 ? -6.363 14.961 0.564 1 96.44 61 ASP B N 1
ATOM 1347 C CA . ASP B 1 61 ? -7.512 14.734 -0.304 1 96.44 61 ASP B CA 1
ATOM 1348 C C . ASP B 1 61 ? -7.914 13.258 -0.301 1 96.44 61 ASP B C 1
ATOM 1350 O O . ASP B 1 61 ? -9.094 12.93 -0.481 1 96.44 61 ASP B O 1
ATOM 1354 N N . GLN B 1 62 ? -6.965 12.398 -0.017 1 96.31 62 GLN B N 1
ATOM 1355 C CA . GLN B 1 62 ? -7.227 10.969 -0.024 1 96.31 62 GLN B CA 1
ATOM 1356 C C . GLN B 1 62 ? -7.445 10.438 1.392 1 96.31 62 GLN B C 1
ATOM 1358 O O . GLN B 1 62 ? -7.539 9.227 1.601 1 96.31 62 GLN B O 1
ATOM 1363 N N . GLY B 1 63 ? -7.402 11.273 2.336 1 96.56 63 GLY B N 1
ATOM 1364 C CA . GLY B 1 63 ? -7.723 10.898 3.703 1 96.56 63 GLY B CA 1
ATOM 1365 C C . GLY B 1 63 ? -6.57 10.227 4.426 1 96.56 63 GLY B C 1
ATOM 1366 O O . GLY B 1 63 ? -6.781 9.5 5.402 1 96.56 63 GLY B O 1
ATOM 1367 N N . VAL B 1 64 ? -5.375 10.43 4.02 1 98 64 VAL B N 1
ATOM 1368 C CA . VAL B 1 64 ? -4.199 9.82 4.625 1 98 64 VAL B CA 1
ATOM 1369 C C . VAL B 1 64 ? -3.691 10.695 5.77 1 98 64 VAL B C 1
ATOM 1371 O O . VAL B 1 64 ? -3.26 10.188 6.805 1 98 64 VAL B O 1
ATOM 1374 N N . VAL B 1 65 ? -3.758 12 5.578 1 98.5 65 VAL B N 1
ATOM 1375 C CA . VAL B 1 65 ? -3.383 12.945 6.625 1 98.5 65 VAL B CA 1
ATOM 1376 C C . VAL B 1 65 ? -4.523 13.93 6.863 1 98.5 65 VAL B C 1
ATOM 1378 O O . VAL B 1 65 ? -5.445 14.031 6.047 1 98.5 65 VAL B O 1
ATOM 1381 N N . THR B 1 66 ? -4.477 14.539 7.984 1 97.75 66 THR B N 1
ATOM 1382 C CA . THR B 1 66 ? -5.43 15.594 8.312 1 97.75 66 THR B CA 1
ATOM 1383 C C . THR B 1 66 ? -4.699 16.875 8.695 1 97.75 66 THR B C 1
ATOM 1385 O O . THR B 1 66 ? -3.516 16.844 9.047 1 97.75 66 THR B O 1
ATOM 1388 N N . LYS B 1 67 ? -5.391 17.922 8.531 1 97.56 67 LYS B N 1
ATOM 1389 C CA . LYS B 1 67 ? -4.84 19.266 8.75 1 97.56 67 LYS B CA 1
ATOM 1390 C C . LYS B 1 67 ? -5.562 19.969 9.883 1 97.56 67 LYS B C 1
ATOM 1392 O O . LYS B 1 67 ? -6.789 19.906 9.992 1 97.56 67 LYS B O 1
ATOM 1397 N N . ARG B 1 68 ? -4.809 20.562 10.758 1 96.31 68 ARG B N 1
ATOM 1398 C CA . ARG B 1 68 ? -5.336 21.406 11.82 1 96.31 68 ARG B CA 1
ATOM 1399 C C . ARG B 1 68 ? -4.73 22.812 11.75 1 96.31 68 ARG B C 1
ATOM 1401 O O . ARG B 1 68 ? -3.51 22.953 11.688 1 96.31 68 ARG B O 1
ATOM 1408 N N . GLY B 1 69 ? -5.637 23.797 11.789 1 94.62 69 GLY B N 1
ATOM 1409 C CA . GLY B 1 69 ? -5.168 25.188 11.828 1 94.62 69 GLY B CA 1
ATOM 1410 C C . GLY B 1 69 ? -4.789 25.641 13.219 1 94.62 69 GLY B C 1
ATOM 1411 O O . GLY B 1 69 ? -5.477 25.328 14.195 1 94.62 69 GLY B O 1
ATOM 1412 N N . ALA B 1 70 ? -3.559 26.234 13.281 1 91.31 70 ALA B N 1
ATOM 1413 C CA . ALA B 1 70 ? -3.121 26.859 14.531 1 91.31 70 ALA B CA 1
ATOM 1414 C C . ALA B 1 70 ? -2.514 28.234 14.273 1 91.31 70 ALA B C 1
ATOM 1416 O O . ALA B 1 70 ? -1.34 28.344 13.906 1 91.31 70 ALA B O 1
ATOM 1417 N N . GLY B 1 71 ? -3.309 29.234 14.664 1 91.19 71 GLY B N 1
ATOM 1418 C CA . GLY B 1 71 ? -2.85 30.578 14.328 1 91.19 71 GLY B CA 1
ATOM 1419 C C . GLY B 1 71 ? -2.643 30.797 12.844 1 91.19 71 GLY B C 1
ATOM 1420 O O . GLY B 1 71 ? -3.561 30.578 12.047 1 91.19 71 GLY B O 1
ATOM 1421 N N . LEU B 1 72 ? -1.389 31.141 12.445 1 88.31 72 LEU B N 1
ATOM 1422 C CA . LEU B 1 72 ? -1.057 31.406 11.047 1 88.31 72 LEU B CA 1
ATOM 1423 C C . LEU B 1 72 ? -0.5 30.172 10.367 1 88.31 72 LEU B C 1
ATOM 1425 O O . LEU B 1 72 ? -0.207 30.188 9.172 1 88.31 72 LEU B O 1
ATOM 1429 N N . ASN B 1 73 ? -0.472 29.109 11.211 1 91 73 ASN B N 1
ATOM 1430 C CA . ASN B 1 73 ? 0.159 27.906 10.664 1 91 73 ASN B CA 1
ATOM 1431 C C . ASN B 1 73 ? -0.827 26.75 10.578 1 91 73 ASN B C 1
ATOM 1433 O O . ASN B 1 73 ? -1.823 26.719 11.305 1 91 73 ASN B O 1
ATOM 1437 N N . ASN B 1 74 ? -0.547 25.859 9.578 1 95.88 74 ASN B N 1
ATOM 1438 C CA . ASN B 1 74 ? -1.244 24.578 9.484 1 95.88 74 ASN B CA 1
ATOM 1439 C C . ASN B 1 74 ? -0.353 23.422 9.93 1 95.88 74 ASN B C 1
ATOM 1441 O O . ASN B 1 74 ? 0.84 23.391 9.625 1 95.88 74 ASN B O 1
ATOM 1445 N N . TYR B 1 75 ? -0.985 22.547 10.711 1 98.12 75 TYR B N 1
ATOM 1446 C CA . TYR B 1 75 ? -0.281 21.359 11.172 1 98.12 75 TYR B CA 1
ATOM 1447 C C . TYR B 1 75 ? -0.938 20.094 10.625 1 98.12 75 TYR B C 1
ATOM 1449 O O . TYR B 1 75 ? -2.166 20 10.562 1 98.12 75 TYR B O 1
ATOM 1457 N N . TYR B 1 76 ? -0.047 19.156 10.266 1 98.56 76 TYR B N 1
ATOM 1458 C CA . TYR B 1 76 ? -0.521 17.922 9.648 1 98.56 76 TYR B CA 1
ATOM 1459 C C . TYR B 1 76 ? -0.191 16.703 10.523 1 98.56 76 TYR B C 1
ATOM 1461 O O . TYR B 1 76 ? 0.861 16.672 11.164 1 98.56 76 TYR B O 1
ATOM 1469 N N . SER B 1 77 ? -1.099 15.781 10.547 1 98.44 77 SER B N 1
ATOM 1470 C CA . SER B 1 77 ? -0.918 14.508 11.242 1 98.44 77 SER B CA 1
ATOM 1471 C C . SER B 1 77 ? -1.591 13.367 10.492 1 98.44 77 SER B C 1
ATOM 1473 O O . SER B 1 77 ? -2.328 13.594 9.531 1 98.44 77 SER B O 1
ATOM 1475 N N . ILE B 1 78 ? -1.306 12.172 10.914 1 98.25 78 ILE B N 1
ATOM 1476 C CA . ILE B 1 78 ? -1.915 10.992 10.305 1 98.25 78 ILE B CA 1
ATOM 1477 C C . ILE B 1 78 ? -3.41 10.969 10.617 1 98.25 78 ILE B C 1
ATOM 1479 O O . ILE B 1 78 ? -3.822 11.219 11.75 1 98.25 78 ILE B O 1
ATOM 1483 N N . ALA B 1 79 ? -4.207 10.695 9.602 1 97.44 79 ALA B N 1
ATOM 1484 C CA . ALA B 1 79 ? -5.66 10.773 9.734 1 97.44 79 ALA B CA 1
ATOM 1485 C C . ALA B 1 79 ? -6.207 9.57 10.5 1 97.44 79 ALA B C 1
ATOM 1487 O O . ALA B 1 79 ? -7.23 9.672 11.18 1 97.44 79 ALA B O 1
ATOM 1488 N N . ASP B 1 80 ? -5.668 8.469 10.375 1 97.19 80 ASP B N 1
ATOM 1489 C CA . ASP B 1 80 ? -6.062 7.195 10.969 1 97.19 80 ASP B CA 1
ATOM 1490 C C . ASP B 1 80 ? -4.84 6.34 11.297 1 97.19 80 ASP B C 1
ATOM 1492 O O . ASP B 1 80 ? -4.09 5.949 10.398 1 97.19 80 ASP B O 1
ATOM 1496 N N . GLU B 1 81 ? -4.672 5.98 12.531 1 96.12 81 GLU B N 1
ATOM 1497 C CA . GLU B 1 81 ? -3.477 5.277 12.992 1 96.12 81 GLU B CA 1
ATOM 1498 C C . GLU B 1 81 ? -3.32 3.934 12.289 1 96.12 81 GLU B C 1
ATOM 1500 O O . GLU B 1 81 ? -2.211 3.404 12.188 1 96.12 81 GLU B O 1
ATOM 1505 N N . ARG B 1 82 ? -4.379 3.395 11.828 1 97.19 82 ARG B N 1
ATOM 1506 C CA . ARG B 1 82 ? -4.32 2.123 11.109 1 97.19 82 ARG B CA 1
ATOM 1507 C C . ARG B 1 82 ? -3.477 2.246 9.844 1 97.19 82 ARG B C 1
ATOM 1509 O O . ARG B 1 82 ? -2.957 1.248 9.344 1 97.19 82 ARG B O 1
ATOM 1516 N N . ILE B 1 83 ? -3.361 3.436 9.328 1 97.38 83 ILE B N 1
ATOM 1517 C CA . ILE B 1 83 ? -2.543 3.676 8.148 1 97.38 83 ILE B CA 1
ATOM 1518 C C . ILE B 1 83 ? -1.079 3.379 8.461 1 97.38 83 ILE B C 1
ATOM 1520 O O . ILE B 1 83 ? -0.396 2.705 7.684 1 97.38 83 ILE B O 1
ATOM 1524 N N . ILE B 1 84 ? -0.645 3.834 9.617 1 94.88 84 ILE B N 1
ATOM 1525 C CA . ILE B 1 84 ? 0.727 3.58 10.039 1 94.88 84 ILE B CA 1
ATOM 1526 C C . ILE B 1 84 ? 0.93 2.082 10.258 1 94.88 84 ILE B C 1
ATOM 1528 O O . ILE B 1 84 ? 1.97 1.53 9.891 1 94.88 84 ILE B O 1
ATOM 1532 N N . GLU B 1 85 ? -0.04 1.491 10.812 1 95.12 85 GLU B N 1
ATOM 1533 C CA . GLU B 1 85 ? 0.036 0.054 11.055 1 95.12 85 GLU B CA 1
ATOM 1534 C C . GLU B 1 85 ? 0.196 -0.718 9.75 1 95.12 85 GLU B C 1
ATOM 1536 O O . GLU B 1 85 ? 1.035 -1.616 9.656 1 95.12 85 GLU B O 1
ATOM 1541 N N . GLY B 1 86 ? -0.621 -0.355 8.781 1 95.62 86 GLY B N 1
ATOM 1542 C CA . GLY B 1 86 ? -0.526 -0.999 7.484 1 95.62 86 GLY B CA 1
ATOM 1543 C C . GLY B 1 86 ? 0.814 -0.782 6.809 1 95.62 86 GLY B C 1
ATOM 1544 O O . GLY B 1 86 ? 1.43 -1.731 6.316 1 95.62 86 GLY B O 1
ATOM 1545 N N . MET B 1 87 ? 1.31 0.399 6.879 1 93.88 87 MET B N 1
ATOM 1546 C CA . MET B 1 87 ? 2.5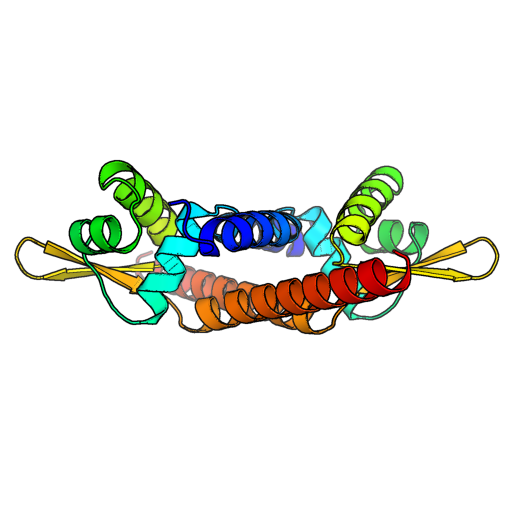92 0.749 6.273 1 93.88 87 MET B CA 1
ATOM 1547 C C . MET B 1 87 ? 3.734 -0.001 6.953 1 93.88 87 MET B C 1
ATOM 1549 O O . MET B 1 87 ? 4.633 -0.513 6.277 1 93.88 87 MET B O 1
ATOM 1553 N N . ASN B 1 88 ? 3.701 -0.034 8.258 1 93.75 88 ASN B N 1
ATOM 1554 C CA . ASN B 1 88 ? 4.75 -0.718 9.008 1 93.75 88 ASN B CA 1
ATOM 1555 C C . ASN B 1 88 ? 4.758 -2.215 8.719 1 93.75 88 ASN B C 1
ATOM 1557 O O . ASN B 1 88 ? 5.824 -2.83 8.648 1 93.75 88 ASN B O 1
ATOM 1561 N N . THR B 1 89 ? 3.574 -2.736 8.609 1 95.62 89 THR B N 1
ATOM 1562 C CA . THR B 1 89 ? 3.49 -4.156 8.289 1 95.62 89 THR B CA 1
ATOM 1563 C C . THR B 1 89 ? 4.172 -4.449 6.953 1 95.62 89 THR B C 1
ATOM 1565 O O . THR B 1 89 ? 4.977 -5.379 6.852 1 95.62 89 THR B O 1
ATOM 1568 N N . MET B 1 90 ? 3.932 -3.627 5.969 1 95.06 90 MET B N 1
ATOM 1569 C CA . MET B 1 90 ? 4.531 -3.814 4.648 1 95.06 90 MET B CA 1
ATOM 1570 C C . MET B 1 90 ? 6.039 -3.6 4.703 1 95.06 90 MET B C 1
ATOM 1572 O O . MET B 1 90 ? 6.797 -4.32 4.051 1 95.06 90 MET B O 1
ATOM 1576 N N . ARG B 1 91 ? 6.422 -2.668 5.449 1 94.31 91 ARG B N 1
ATOM 1577 C CA . ARG B 1 91 ? 7.844 -2.387 5.629 1 94.31 91 ARG B CA 1
ATOM 1578 C C . ARG B 1 91 ? 8.562 -3.57 6.27 1 94.31 91 ARG B C 1
ATOM 1580 O O . ARG B 1 91 ? 9.664 -3.93 5.863 1 94.31 91 ARG B O 1
ATOM 1587 N N . ASP B 1 92 ? 7.914 -4.133 7.254 1 95.88 92 ASP B N 1
ATOM 1588 C CA . ASP B 1 92 ? 8.508 -5.27 7.957 1 95.88 92 ASP B CA 1
ATOM 1589 C C . ASP B 1 92 ? 8.688 -6.461 7.02 1 95.88 92 ASP B C 1
ATOM 1591 O O . ASP B 1 92 ? 9.703 -7.156 7.082 1 95.88 92 ASP B O 1
ATOM 1595 N N . VAL B 1 93 ? 7.695 -6.695 6.195 1 96.38 93 VAL B N 1
ATOM 1596 C CA . VAL B 1 93 ? 7.797 -7.77 5.211 1 96.38 93 VAL B CA 1
ATOM 1597 C C . VAL B 1 93 ? 9.008 -7.527 4.312 1 96.38 93 VAL B C 1
ATOM 1599 O O . VAL B 1 93 ? 9.812 -8.438 4.082 1 96.38 93 VAL B O 1
ATOM 1602 N N . LEU B 1 94 ? 9.141 -6.355 3.844 1 95.06 94 LEU B N 1
ATOM 1603 C CA . LEU B 1 94 ? 10.234 -5.988 2.945 1 95.06 94 LEU B CA 1
ATOM 1604 C C . LEU B 1 94 ? 11.586 -6.18 3.621 1 95.06 94 LEU B C 1
ATOM 1606 O O . LEU B 1 94 ? 12.508 -6.727 3.02 1 95.06 94 LEU B O 1
ATOM 1610 N N . LEU B 1 95 ? 11.672 -5.766 4.867 1 94.25 95 LEU B N 1
ATOM 1611 C CA . LEU B 1 95 ? 12.93 -5.879 5.605 1 94.25 95 LEU B CA 1
ATOM 1612 C C . LEU B 1 95 ? 13.328 -7.344 5.777 1 94.25 95 LEU B C 1
ATOM 1614 O O . LEU B 1 95 ? 14.5 -7.688 5.668 1 94.25 95 LEU B O 1
ATOM 1618 N N . ASP B 1 96 ? 12.344 -8.148 6.023 1 95.69 96 ASP B N 1
ATOM 1619 C CA . ASP B 1 96 ? 12.617 -9.57 6.172 1 95.69 96 ASP B CA 1
ATOM 1620 C C . ASP B 1 96 ? 13.078 -10.188 4.852 1 95.69 96 ASP B C 1
ATOM 1622 O O . ASP B 1 96 ? 13.977 -11.023 4.828 1 95.69 96 ASP B O 1
ATOM 1626 N N . GLN B 1 97 ? 12.492 -9.75 3.801 1 93.88 97 GLN B N 1
ATOM 1627 C CA . GLN B 1 97 ? 12.883 -10.25 2.486 1 93.88 97 GLN B CA 1
ATOM 1628 C C . GLN B 1 97 ? 14.312 -9.836 2.15 1 93.88 97 GLN B C 1
ATOM 1630 O O . GLN B 1 97 ? 15.086 -10.633 1.606 1 93.88 97 GLN B O 1
ATOM 1635 N N . MET B 1 98 ? 14.641 -8.672 2.451 1 91.44 98 MET B N 1
ATOM 1636 C CA . MET B 1 98 ? 15.984 -8.172 2.178 1 91.44 98 MET B CA 1
ATOM 1637 C C . MET B 1 98 ? 17.031 -8.922 3.002 1 91.44 98 MET B C 1
ATOM 1639 O O . MET B 1 98 ? 18.125 -9.211 2.518 1 91.44 98 MET B O 1
ATOM 1643 N N . ALA B 1 99 ? 16.656 -9.188 4.207 1 90.94 99 ALA B N 1
ATOM 1644 C CA . ALA B 1 99 ? 17.547 -9.945 5.082 1 90.94 99 ALA B CA 1
ATOM 1645 C C . ALA B 1 99 ? 17.766 -11.359 4.555 1 90.94 99 ALA B C 1
ATOM 1647 O O . ALA B 1 99 ? 18.875 -11.883 4.582 1 90.94 99 ALA B O 1
ATOM 1648 N N . ASP B 1 100 ? 16.703 -11.938 4.098 1 89.69 100 ASP B N 1
ATOM 1649 C CA . ASP B 1 100 ? 16.797 -13.289 3.533 1 89.69 100 ASP B CA 1
ATOM 1650 C C . ASP B 1 100 ? 17.656 -13.305 2.275 1 89.69 100 ASP B C 1
ATOM 1652 O O . ASP B 1 100 ? 18.453 -14.227 2.074 1 89.69 100 ASP B O 1
ATOM 1656 N N . ASP B 1 101 ? 17.516 -12.289 1.466 1 86.44 101 ASP B N 1
ATOM 1657 C CA . ASP B 1 101 ? 18.281 -12.188 0.236 1 86.44 101 ASP B CA 1
ATOM 1658 C C . ASP B 1 101 ? 19.781 -12.039 0.54 1 86.44 101 ASP B C 1
ATOM 1660 O O . ASP B 1 101 ? 20.609 -12.633 -0.142 1 86.44 101 ASP B O 1
ATOM 1664 N N . ALA B 1 102 ? 20.047 -11.266 1.55 1 83.19 102 ALA B N 1
ATOM 1665 C CA . ALA B 1 102 ? 21.438 -11.047 1.94 1 83.19 102 ALA B CA 1
ATOM 1666 C C . ALA B 1 102 ? 22.062 -12.328 2.467 1 83.19 102 ALA B C 1
ATOM 1668 O O . ALA B 1 102 ? 23.234 -12.609 2.191 1 83.19 102 ALA B O 1
ATOM 1669 N N . ALA B 1 103 ? 21.297 -13.047 3.205 1 86.31 103 ALA B N 1
ATOM 1670 C CA . ALA B 1 103 ? 21.797 -14.289 3.781 1 86.31 103 ALA B CA 1
ATOM 1671 C C . ALA B 1 103 ? 22.094 -15.32 2.693 1 86.31 103 ALA B C 1
ATOM 1673 O O . ALA B 1 103 ? 23.078 -16.062 2.785 1 86.31 103 ALA B O 1
ATOM 1674 N N . VAL B 1 104 ? 21.344 -15.305 1.755 1 83.62 104 VAL B N 1
ATOM 1675 C CA . VAL B 1 104 ? 21.516 -16.25 0.663 1 83.62 104 VAL B CA 1
ATOM 1676 C C . VAL B 1 104 ? 22.719 -15.852 -0.189 1 83.62 104 VAL B C 1
ATOM 1678 O O . VAL B 1 104 ? 23.484 -16.703 -0.639 1 83.62 104 VAL B O 1
ATOM 1681 N N . SER B 1 105 ? 22.844 -14.562 -0.388 1 85.38 105 SER B N 1
ATOM 1682 C CA . SER B 1 105 ? 23.969 -14.062 -1.172 1 85.38 105 SER B CA 1
ATOM 1683 C C . SER B 1 105 ? 25.297 -14.336 -0.477 1 85.38 105 SER B C 1
ATOM 1685 O O . SER B 1 105 ? 26.297 -14.633 -1.134 1 85.38 105 SER B O 1
ATOM 1687 N N . GLU B 1 106 ? 25.297 -14.273 0.776 1 85.06 106 GLU B N 1
ATOM 1688 C CA . GLU B 1 106 ? 26.5 -14.523 1.558 1 85.06 106 GLU B CA 1
ATOM 1689 C C . GLU B 1 106 ? 26.891 -16 1.526 1 85.06 106 GLU B C 1
ATOM 1691 O O . GLU B 1 106 ? 28.062 -16.344 1.567 1 85.06 106 GLU B O 1
ATOM 1696 N N . GLN B 1 107 ? 25.828 -16.719 1.476 1 81.69 107 GLN B N 1
ATOM 1697 C CA . GLN B 1 107 ? 26.078 -18.172 1.45 1 81.69 107 GLN B CA 1
ATOM 1698 C C . GLN B 1 107 ? 26.594 -18.609 0.087 1 81.69 107 GLN B C 1
ATOM 1700 O O . GLN B 1 107 ? 27.422 -19.516 0 1 81.69 107 GLN B O 1
ATOM 1705 N N . ASN B 1 108 ? 26.094 -17.969 -0.962 1 78.44 108 ASN B N 1
ATOM 1706 C CA . ASN B 1 108 ? 26.453 -18.391 -2.311 1 78.44 108 ASN B CA 1
ATOM 1707 C C . ASN B 1 108 ? 27.688 -17.641 -2.82 1 78.44 108 ASN B C 1
ATOM 1709 O O . ASN B 1 108 ? 28.141 -17.891 -3.934 1 78.44 108 ASN B O 1
ATOM 1713 N N . GLY B 1 109 ? 28.094 -16.453 -2.115 1 63.72 109 GLY B N 1
ATOM 1714 C CA . GLY B 1 109 ? 29.359 -15.844 -2.482 1 63.72 109 GLY B CA 1
ATOM 1715 C C . GLY B 1 109 ? 30.516 -16.312 -1.632 1 63.72 109 GLY B C 1
ATOM 1716 O O . GLY B 1 109 ? 30.359 -17.219 -0.799 1 63.72 109 GLY B O 1
#

Nearest PDB structures (foldseek):
  2kko-assembly1_A  TM=9.064E-01  e=1.053E-07  Mycobacterium tuberculosis variant bovis
  8qkf-assembly1_A  TM=9.217E-01  e=6.862E-07  Mycolicibacterium smegmatis
  6cdb-assembly1_A  TM=9.324E-01  e=2.500E-06  Staphylococcus aureus
  8qkf-assembly1_B  TM=9.024E-01  e=1.930E-06  Mycolicibacterium smegmatis
  7p6f-assembly2_CCC-2  TM=7.582E-01  e=4.193E-06  Streptomyces griseus

Solvent-accessibl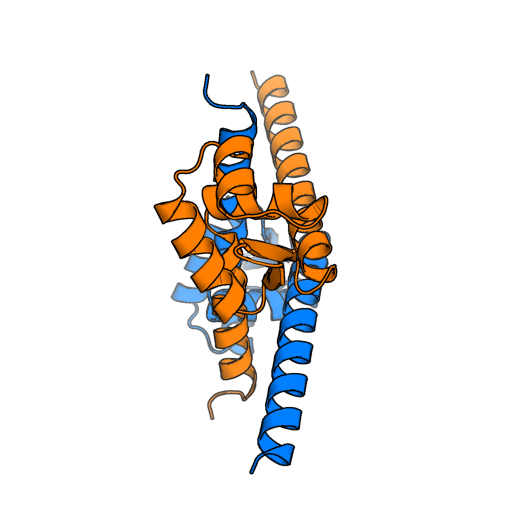e surface area (backbone atoms only — not comparable to full-atom values): 11734 Å² total; per-residue (Å²): 128,82,53,78,62,49,64,52,31,45,51,44,9,58,57,32,46,66,46,40,34,37,68,51,44,53,52,51,58,58,29,74,78,40,69,40,32,57,66,56,46,18,69,74,69,69,45,54,50,72,57,45,48,52,52,49,50,55,34,36,76,69,56,52,30,40,79,45,82,52,92,97,41,54,32,34,27,66,55,45,72,56,53,56,52,21,51,48,39,47,46,51,54,51,52,52,51,53,51,52,52,50,53,50,49,57,67,75,96,128,81,53,80,61,50,64,52,31,46,52,46,9,58,58,33,46,66,46,40,34,38,67,51,44,51,52,51,58,58,28,73,79,39,70,40,32,57,67,54,46,19,69,75,69,70,44,54,50,72,58,46,49,52,51,49,51,57,34,36,76,70,57,52,29,39,79,44,83,50,91,94,43,55,30,35,29,65,54,46,73,55,54,56,51,18,52,50,40,48,46,51,52,50,52,52,50,53,52,52,52,50,53,50,48,57,67,76,96

pLDDT: mean 92.84, std 10.24, range [34.78, 98.56]